Protein 3V7B (pdb70)

Foldseek 3Di:
DFLLPDALADFFFDVPQPEADDQPQDDLVNLCVLLPADTHKGWGVSGVRTKIFADHPDNHTQKTKKHAPWQVSLQVSLCVQAPPPAFDWDCPDPQWIGTWAFACQWIKDWIDHIRMIMIMTGSHRDRVSRVVSNRSCVRVVD/DFLLPDALPDDFFVLPDQPQDDQVVLCVLLPADVGKGWGVSGVRIKIFADHPDPHTQKTKKHAPWQVRLVVSQCVQAPPPAFDWDCPPPQWIHTKAFDQQWIKDWIGHIRMIMIMTGSHRDRVSSVVSNSSCVSVVD

CATH classification: 3.40.1000.10

Sequence (279 aa):
VHDSALPFDALPPPQGREGFEECPYLDSQWVADTNGQRTGQGVDTRFDTPACVFWSYPEEAPQATVVRHPSEEEAIRVVDWAAPIDTTEPAEEPDDGWSSGGRAGHEEEGAVYAVQKGPVAVVVWSNQQQSLKAELAKKEAIARLGLVHDSALPFDALPPPFEECPYLDSQWVADTNGQRTGQGVDTRFDTPACVFWSYPEAPQATVVRHPSEEEAIRVVDWAAPIDTTEPAEEPDGWSGGRRAGGHEEGAVYAVQKGPVAVVVWSNQQQQSLKAELAKEAIARLGL

Radius of gyration: 20.38 Å; Cα contacts (8 Å, |Δi|>4): 671; chains: 2; bounding box: 51×36×52 Å

Nearest PDB structures (foldseek):
  3v7b-assembly1_A  TM=1.007E+00  e=7.795E-30  Corynebacterium diphtheriae
  3v7b-assembly2_B  TM=9.686E-01  e=7.631E-27  Corynebacterium diphtheriae
  1vr8-assembly1_A  TM=4.817E-01  e=7.082E-02  Thermotoga maritima
  4zwg-assembly2_A  TM=3.214E-01  e=5.573E+00  Homo sapiens
  8tzg-assembly1_A  TM=2.505E-01  e=8.570E+00  Homo sapiens

Secondary structure (DSSP, 8-state):
--GGG--TT----TTGGG--PPPTTS-HHHHHHHH----EEEEETTSSS-EEEEE-SSSS-SEE--B---HHHHHHHHHHHS-TTTSEEE--STT-EEEEEEETTEEEEEEEETTEEEEEEESSS-HHHHH--HHHHHHHT-/--GGG--TT---------TTS-HHHHHHHH----EEEEETTSSSPEEEEE-SSSS-SEE--B---HHHHHHHHHHHS-TTTSEEE--STT-EEEEEEETTEEEEEEEETTEEEEEEESSS-HHHHH--HHHHHHHT-

Organism: Corynebacterium diphtheriae (strain ATCC 700971 / NCTC 13129 / Biotype gravis) (NCBI:txid257309)

Structure (mmCIF, N/CA/C/O backbone):
data_3V7B
#
_entry.id   3V7B
#
_cell.length_a   54.002
_cell.length_b   66.752
_cell.length_c   70.287
_cell.angle_alpha   90.000
_cell.angle_beta   90.000
_cell.angle_gamma   90.000
#
_symmetry.space_group_name_H-M   'P 21 21 2'
#
loop_
_entity.id
_entity.type
_entity.pdbx_description
1 polymer 'Uncharacterized protein'
2 non-polymer 1,2-ETHANEDIOL
3 water water
#
loop_
_atom_site.group_PDB
_atom_site.id
_atom_site.type_symbol
_atom_site.label_atom_id
_atom_site.label_alt_id
_atom_site.label_comp_id
_atom_site.label_asym_id
_atom_site.label_entity_id
_atom_site.label_seq_id
_atom_site.pdbx_PDB_ins_code
_atom_site.Cartn_x
_atom_site.Cartn_y
_atom_site.Cartn_z
_atom_site.occupancy
_atom_site.B_iso_or_equiv
_atom_site.auth_seq_id
_atom_site.auth_comp_id
_atom_site.auth_asym_id
_atom_site.auth_atom_id
_atom_site.pdbx_PDB_model_num
ATOM 1 N N . VAL A 1 5 ? 50.796 8.675 -10.016 1.00 32.97 2 VAL A N 1
ATOM 2 C CA . VAL A 1 5 ? 51.136 8.790 -8.528 1.00 33.03 2 VAL A CA 1
ATOM 3 C C . VAL A 1 5 ? 50.236 9.801 -7.812 1.00 29.87 2 VAL A C 1
ATOM 4 O O . VAL A 1 5 ? 49.972 10.896 -8.321 1.00 27.48 2 VAL A O 1
ATOM 8 N N . HIS A 1 6 ? 49.767 9.428 -6.632 1.00 25.82 3 HIS A N 1
ATOM 9 C CA . HIS A 1 6 ? 48.891 10.308 -5.851 1.00 24.40 3 HIS A CA 1
ATOM 10 C C . HIS A 1 6 ? 49.625 10.884 -4.713 1.00 20.67 3 HIS A C 1
ATOM 11 O O . HIS A 1 6 ? 50.499 10.241 -4.121 1.00 20.26 3 HIS A O 1
ATOM 18 N N . ASP A 1 7 ? 49.211 12.090 -4.368 1.00 19.75 4 ASP A N 1
ATOM 19 C CA . ASP A 1 7 ? 49.742 12.816 -3.220 1.00 17.97 4 ASP A CA 1
ATOM 20 C C . ASP A 1 7 ? 51.307 12.851 -3.197 1.00 16.88 4 ASP A C 1
ATOM 21 O O . ASP A 1 7 ? 51.931 12.743 -2.150 1.00 14.78 4 ASP A O 1
ATOM 26 N N . SER A 1 8 ? 51.901 13.063 -4.361 1.00 17.60 5 SER A N 1
ATOM 27 C CA . SER A 1 8 ? 53.373 13.110 -4.500 1.00 18.44 5 SER A CA 1
ATOM 28 C C . SER A 1 8 ? 54.091 11.910 -3.846 1.00 19.34 5 SER A C 1
ATOM 29 O O . SER A 1 8 ? 55.225 12.040 -3.336 1.00 20.13 5 SER A O 1
ATOM 32 N N . ALA A 1 9 ? 53.445 10.743 -3.865 1.00 18.49 6 ALA A N 1
ATOM 33 C CA . ALA A 1 9 ? 53.962 9.509 -3.297 1.00 18.16 6 ALA A CA 1
ATOM 34 C C . ALA A 1 9 ? 54.407 9.693 -1.849 1.00 18.73 6 ALA A C 1
ATOM 35 O O . ALA A 1 9 ? 55.313 9.031 -1.404 1.00 18.32 6 ALA A O 1
ATOM 37 N N . LEU A 1 10 ? 53.778 10.621 -1.111 1.00 18.10 7 LEU A N 1
ATOM 38 C CA . LEU A 1 10 ? 54.159 10.820 0.291 1.00 17.81 7 LEU A CA 1
ATOM 39 C C . LEU A 1 10 ? 53.864 9.572 1.113 1.00 19.27 7 LEU A C 1
ATOM 40 O O . LEU A 1 10 ? 52.877 8.892 0.841 1.00 18.67 7 LEU A O 1
ATOM 45 N N . PRO A 1 11 ? 54.696 9.288 2.145 1.00 18.64 8 PRO A N 1
ATOM 46 C CA . PRO A 1 11 ? 54.518 8.101 2.958 1.00 19.15 8 PRO A CA 1
ATOM 47 C C . PRO A 1 11 ? 53.260 8.230 3.869 1.00 18.61 8 PRO A C 1
ATOM 48 O O . PRO A 1 11 ? 52.718 9.335 4.033 1.00 16.36 8 PRO A O 1
ATOM 52 N N . PHE A 1 12 ? 52.831 7.095 4.414 1.00 17.09 9 PHE A N 1
ATOM 53 C CA . PHE A 1 12 ? 51.601 7.013 5.281 1.00 17.93 9 PHE A CA 1
ATOM 54 C C . PHE A 1 12 ? 51.580 8.037 6.446 1.00 16.98 9 PHE A C 1
ATOM 55 O O . PHE A 1 12 ? 50.491 8.471 6.904 1.00 17.80 9 PHE A O 1
ATOM 63 N N . ASP A 1 13 ? 52.754 8.440 6.908 1.00 16.98 10 ASP A N 1
ATOM 64 C CA . ASP A 1 13 ? 52.860 9.271 8.116 1.00 17.48 10 ASP A CA 1
ATOM 65 C C . ASP A 1 13 ? 53.230 10.741 7.759 1.00 16.65 10 ASP A C 1
ATOM 66 O O . ASP A 1 13 ? 53.680 11.466 8.602 1.00 18.09 10 ASP A O 1
ATOM 71 N N . ALA A 1 14 ? 53.075 11.130 6.478 1.00 16.71 11 ALA A N 1
ATOM 72 C CA . ALA A 1 14 ? 53.277 12.531 6.061 1.00 16.28 11 ALA A CA 1
ATOM 73 C C . ALA A 1 14 ? 52.286 13.458 6.761 1.00 17.94 11 ALA A C 1
ATOM 74 O O . ALA A 1 14 ? 51.067 13.124 6.929 1.00 15.73 11 ALA A O 1
ATOM 76 N N . LEU A 1 15 ? 52.782 14.645 7.130 1.00 16.68 12 LEU A N 1
ATOM 77 C CA . LEU A 1 15 ? 51.909 15.604 7.769 1.00 16.96 12 LEU A CA 1
ATOM 78 C C . LEU A 1 15 ? 51.836 16.857 6.888 1.00 17.49 12 LEU A C 1
ATOM 79 O O . LEU A 1 15 ? 52.804 17.206 6.251 1.00 16.55 12 LEU A O 1
ATOM 84 N N . PRO A 1 16 ? 50.698 17.560 6.882 1.00 17.86 13 PRO A N 1
ATOM 85 C CA . PRO A 1 16 ? 50.553 18.816 6.106 1.00 17.24 13 PRO A CA 1
ATOM 86 C C . PRO A 1 16 ? 51.585 19.874 6.501 1.00 19.24 13 PRO A C 1
ATOM 87 O O . PRO A 1 16 ? 51.851 20.039 7.685 1.00 17.87 13 PRO A O 1
ATOM 104 N N . PRO A 1 18 ? 51.781 23.671 5.144 1.00 22.33 15 PRO A N 1
ATOM 105 C CA . PRO A 1 18 ? 51.484 24.797 4.227 1.00 22.76 15 PRO A CA 1
ATOM 106 C C . PRO A 1 18 ? 52.675 25.749 4.231 1.00 22.72 15 PRO A C 1
ATOM 107 O O . PRO A 1 18 ? 53.205 26.050 5.285 1.00 22.78 15 PRO A O 1
ATOM 111 N N . PRO A 1 19 ? 53.151 26.146 3.039 1.00 25.08 16 PRO A N 1
ATOM 112 C CA . PRO A 1 19 ? 54.509 26.699 2.991 1.00 27.84 16 PRO A CA 1
ATOM 113 C C . PRO A 1 19 ? 54.676 28.029 3.724 1.00 30.78 16 PRO A C 1
ATOM 114 O O . PRO A 1 19 ? 55.785 28.298 4.205 1.00 36.91 16 PRO A O 1
ATOM 118 N N . GLN A 1 20 ? 53.609 28.809 3.879 1.00 28.91 17 GLN A N 1
ATOM 119 C CA . GLN A 1 20 ? 53.685 30.066 4.630 1.00 35.76 17 GLN A CA 1
ATOM 120 C C . GLN A 1 20 ? 53.154 29.993 6.066 1.00 31.07 17 GLN A C 1
ATOM 121 O O . GLN A 1 20 ? 53.103 30.997 6.713 1.00 26.50 17 GLN A O 1
ATOM 127 N N . GLY A 1 21 ? 52.771 28.803 6.540 1.00 30.20 18 GLY A N 1
ATOM 128 C CA . GLY A 1 21 ? 52.349 28.636 7.905 1.00 29.36 18 GLY A CA 1
ATOM 129 C C . GLY A 1 21 ? 51.214 29.571 8.349 1.00 31.86 18 GLY A C 1
ATOM 130 O O . GLY A 1 21 ? 50.370 29.919 7.595 1.00 30.65 18 GLY A O 1
ATOM 131 N N . ARG A 1 22 ? 51.236 29.926 9.625 1.00 37.75 19 ARG A N 1
ATOM 132 C CA . ARG A 1 22 ? 50.254 30.782 10.325 1.00 41.38 19 ARG A CA 1
ATOM 133 C C . ARG A 1 22 ? 50.025 32.199 9.743 1.00 43.92 19 ARG A C 1
ATOM 134 O O . ARG A 1 22 ? 49.015 32.813 10.017 1.00 47.32 19 ARG A O 1
ATOM 142 N N . GLU A 1 23 ? 50.987 32.730 8.997 1.00 47.86 20 GLU A N 1
ATOM 143 C CA . GLU A 1 23 ? 50.832 34.027 8.307 1.00 51.75 20 GLU A CA 1
ATOM 144 C C . GLU A 1 23 ? 50.329 33.818 6.896 1.00 49.83 20 GLU A C 1
ATOM 145 O O . GLU A 1 23 ? 50.484 34.690 6.057 1.00 53.76 20 GLU A O 1
ATOM 151 N N . GLY A 1 24 ? 49.754 32.658 6.619 1.00 49.19 21 GLY A N 1
ATOM 152 C CA . GLY A 1 24 ? 49.115 32.450 5.326 1.00 44.00 21 GLY A CA 1
ATOM 153 C C . GLY A 1 24 ? 47.665 32.969 5.285 1.00 39.41 21 GLY A C 1
ATOM 154 O O . GLY A 1 24 ? 46.965 33.138 6.340 1.00 34.20 21 GLY A O 1
ATOM 155 N N . PHE A 1 25 ? 47.211 33.164 4.047 1.00 35.58 22 PHE A N 1
ATOM 156 C CA . PHE A 1 25 ? 45.874 33.693 3.774 1.00 41.53 22 PHE A CA 1
ATOM 157 C C . PHE A 1 25 ? 44.949 32.728 3.024 1.00 39.54 22 PHE A C 1
ATOM 158 O O . PHE A 1 25 ? 43.730 32.993 2.984 1.00 45.04 22 PHE A O 1
ATOM 166 N N . GLU A 1 26 ? 45.517 31.674 2.400 1.00 36.60 23 GLU A N 1
ATOM 167 C CA . GLU A 1 26 ? 44.866 30.927 1.290 1.00 30.38 23 GLU A CA 1
ATOM 168 C C . GLU A 1 26 ? 43.887 30.015 1.943 1.00 25.04 23 GLU A C 1
ATOM 169 O O . GLU A 1 26 ? 44.227 29.296 2.854 1.00 24.54 23 GLU A O 1
ATOM 175 N N . GLU A 1 27 ? 42.647 30.081 1.510 1.00 21.64 24 GLU A N 1
ATOM 176 C CA . GLU A 1 27 ? 41.596 29.438 2.185 1.00 20.78 24 GLU A CA 1
ATOM 177 C C . GLU A 1 27 ? 41.432 28.011 1.705 1.00 19.17 24 GLU A C 1
ATOM 178 O O . GLU A 1 27 ? 41.825 27.657 0.570 1.00 19.32 24 GLU A O 1
ATOM 184 N N . CYS A 1 28 ? 40.863 27.202 2.581 1.00 18.30 25 CYS A N 1
ATOM 185 C CA . CYS A 1 28 ? 40.614 25.794 2.266 1.00 17.36 25 CYS A CA 1
ATOM 186 C C . CYS A 1 28 ? 39.547 25.668 1.207 1.00 18.63 25 CYS A C 1
ATOM 187 O O . CYS A 1 28 ? 38.466 26.238 1.377 1.00 18.74 25 CYS A O 1
ATOM 190 N N . PRO A 1 29 ? 39.789 24.885 0.135 1.00 18.98 26 PRO A N 1
ATOM 191 C CA . PRO A 1 29 ? 38.714 24.823 -0.901 1.00 20.47 26 PRO A CA 1
ATOM 192 C C . PRO A 1 29 ? 37.447 24.155 -0.463 1.00 20.25 26 PRO A C 1
ATOM 193 O O . PRO A 1 29 ? 36.368 24.424 -1.038 1.00 22.38 26 PRO A O 1
ATOM 197 N N . TYR A 1 30 ? 37.501 23.406 0.630 1.00 17.67 27 TYR A N 1
ATOM 198 C CA . TYR A 1 30 ? 36.344 22.628 1.003 1.00 17.99 27 TYR A CA 1
ATOM 199 C C . TYR A 1 30 ? 35.829 22.853 2.423 1.00 18.58 27 TYR A C 1
ATOM 200 O O . TYR A 1 30 ? 35.006 22.106 2.880 1.00 19.34 27 TYR A O 1
ATOM 209 N N . LEU A 1 31 ? 36.377 23.822 3.146 1.00 17.61 28 LEU A N 1
ATOM 210 C CA . LEU A 1 31 ? 35.917 24.099 4.519 1.00 18.46 28 LEU A CA 1
ATOM 211 C C . LEU A 1 31 ? 35.927 25.635 4.658 1.00 21.09 28 LEU A C 1
ATOM 212 O O . LEU A 1 31 ? 36.954 26.272 4.423 1.00 21.72 28 LEU A O 1
ATOM 217 N N . ASP A 1 32 ? 34.803 26.191 5.061 1.00 20.47 29 ASP A N 1
ATOM 218 C CA . ASP A 1 32 ? 34.705 27.616 5.274 1.00 21.71 29 ASP A CA 1
ATOM 219 C C . ASP A 1 32 ? 35.419 28.030 6.552 1.00 20.15 29 ASP A C 1
ATOM 220 O O . ASP A 1 32 ? 35.197 27.427 7.619 1.00 16.68 29 ASP A O 1
ATOM 225 N N . SER A 1 33 ? 36.263 29.070 6.451 1.00 20.06 30 SER A N 1
ATOM 226 C CA . SER A 1 33 ? 37.090 29.538 7.580 1.00 20.95 30 SER A CA 1
ATOM 227 C C . SER A 1 33 ? 36.218 29.939 8.782 1.00 19.87 30 SER A C 1
ATOM 228 O O . SER A 1 33 ? 36.509 29.558 9.917 1.00 19.58 30 SER A O 1
ATOM 231 N N . GLN A 1 34 ? 35.135 30.669 8.533 1.00 21.99 31 GLN A N 1
ATOM 232 C CA . GLN A 1 34 ? 34.240 31.064 9.639 1.00 21.18 31 GLN A CA 1
ATOM 233 C C . GLN A 1 34 ? 33.658 29.851 10.342 1.00 20.16 31 GLN A C 1
ATOM 234 O O . GLN A 1 34 ? 33.626 29.803 11.544 1.00 18.41 31 GLN A O 1
ATOM 240 N N . TRP A 1 35 ? 33.198 28.884 9.555 1.00 19.64 32 TRP A N 1
ATOM 241 C CA . TRP A 1 35 ? 32.571 27.662 10.096 1.00 18.99 32 TRP A CA 1
ATOM 242 C C . TRP A 1 35 ? 33.550 26.858 10.968 1.00 17.27 32 TRP A C 1
ATOM 243 O O . TRP A 1 35 ? 33.188 26.307 12.024 1.00 18.88 32 TRP A O 1
ATOM 254 N N . VAL A 1 36 ? 34.804 26.751 10.528 1.00 16.11 33 VAL A N 1
ATOM 255 C CA . VAL A 1 36 ? 35.816 26.098 11.303 1.00 15.51 33 VAL A CA 1
ATOM 256 C C . VAL A 1 36 ? 36.112 26.806 12.614 1.00 15.88 33 VAL A C 1
ATOM 257 O O . VAL A 1 36 ? 36.235 26.144 13.672 1.00 16.31 33 VAL A O 1
ATOM 261 N N . ALA A 1 37 ? 36.161 28.147 12.593 1.00 16.16 34 ALA A N 1
ATOM 262 C CA . ALA A 1 37 ? 36.394 28.906 13.860 1.00 17.72 34 ALA A CA 1
ATOM 263 C C . ALA A 1 37 ? 35.272 28.651 14.839 1.00 18.25 34 ALA A C 1
ATOM 264 O O . ALA A 1 37 ? 35.515 28.348 16.035 1.00 20.14 34 ALA A O 1
ATOM 266 N N . ASP A 1 38 ? 34.028 28.656 14.345 1.00 21.62 35 ASP A N 1
ATOM 267 C CA . ASP A 1 38 ? 32.858 28.399 15.225 1.00 22.48 35 ASP A CA 1
ATOM 268 C C . ASP A 1 38 ? 32.802 26.983 15.755 1.00 20.46 35 ASP A C 1
ATOM 269 O O . ASP A 1 38 ? 32.515 26.774 16.922 1.00 21.66 35 ASP A O 1
ATOM 274 N N . THR A 1 39 ? 33.045 26.014 14.890 1.00 19.87 36 THR A N 1
ATOM 275 C CA . THR A 1 39 ? 33.035 24.554 15.240 1.00 18.51 36 THR A CA 1
ATOM 276 C C . THR A 1 39 ? 34.141 24.187 16.199 1.00 18.31 36 THR A C 1
ATOM 277 O O . THR A 1 39 ? 33.878 23.617 17.277 1.00 18.58 36 THR A O 1
ATOM 281 N N . ASN A 1 40 ? 35.371 24.587 15.850 1.00 18.29 37 ASN A N 1
ATOM 282 C CA . ASN A 1 40 ? 36.558 24.270 16.704 1.00 18.21 37 ASN A CA 1
ATOM 283 C C . ASN A 1 40 ? 36.612 25.189 17.955 1.00 20.46 37 ASN A C 1
ATOM 284 O O . ASN A 1 40 ? 36.887 24.722 19.032 1.00 19.07 37 ASN A O 1
ATOM 289 N N . GLY A 1 41 ? 36.300 26.462 17.802 1.00 20.88 38 GLY A N 1
ATOM 290 C CA . GLY A 1 41 ? 36.070 27.285 18.977 1.00 20.35 38 GLY A CA 1
ATOM 291 C C . GLY A 1 41 ? 37.072 28.372 19.269 1.00 21.51 38 GLY A C 1
ATOM 292 O O . GLY A 1 41 ? 36.921 29.062 20.289 1.00 21.54 38 GLY A O 1
ATOM 293 N N . GLN A 1 42 ? 38.037 28.575 18.385 1.00 21.15 39 GLN A N 1
ATOM 294 C CA . GLN A 1 42 ? 39.036 29.616 18.581 1.00 21.76 39 GLN A CA 1
ATOM 295 C C . GLN A 1 42 ? 39.080 30.538 17.405 1.00 20.58 39 GLN A C 1
ATOM 296 O O . GLN A 1 42 ? 38.927 30.107 16.247 1.00 22.25 39 GLN A O 1
ATOM 302 N N . ARG A 1 43 ? 39.284 31.832 17.682 1.00 18.33 40 ARG A N 1
ATOM 303 C CA . ARG A 1 43 ? 39.470 32.779 16.609 1.00 19.28 40 ARG A CA 1
ATOM 304 C C . ARG A 1 43 ? 40.631 32.470 15.648 1.00 19.53 40 ARG A C 1
ATOM 305 O O . ARG A 1 43 ? 41.689 32.015 16.076 1.00 19.43 40 ARG A O 1
ATOM 321 N N . THR A 1 45 ? 43.749 33.160 13.292 1.00 20.66 42 THR A N 1
ATOM 322 C CA . THR A 1 45 ? 44.888 33.995 12.976 1.00 21.09 42 THR A CA 1
ATOM 323 C C . THR A 1 45 ? 45.276 33.862 11.510 1.00 21.09 42 THR A C 1
ATOM 324 O O . THR A 1 45 ? 45.713 34.818 10.893 1.00 23.06 42 THR A O 1
ATOM 328 N N . GLY A 1 46 ? 45.193 32.662 10.973 1.00 18.38 43 GLY A N 1
ATOM 329 C CA . GLY A 1 46 ? 45.602 32.442 9.591 1.00 18.87 43 GLY A CA 1
ATOM 330 C C . GLY A 1 46 ? 45.364 30.998 9.231 1.00 17.14 43 GLY A C 1
ATOM 331 O O . GLY A 1 46 ? 44.971 30.188 10.113 1.00 16.46 43 GLY A O 1
ATOM 332 N N . GLN A 1 47 ? 45.627 30.668 7.964 1.00 16.72 44 GLN A N 1
ATOM 333 C CA . GLN A 1 47 ? 45.396 29.327 7.463 1.00 16.87 44 GLN A CA 1
ATOM 334 C C . GLN A 1 47 ? 46.179 29.088 6.211 1.00 16.55 44 GLN A C 1
ATOM 335 O O . GLN A 1 47 ? 46.566 30.017 5.593 1.00 17.00 44 GLN A O 1
ATOM 341 N N . GLY A 1 48 ? 46.442 27.825 5.881 1.00 17.16 45 GLY A N 1
ATOM 342 C CA . GLY A 1 48 ? 47.130 27.504 4.594 1.00 17.35 45 GLY A CA 1
ATOM 343 C C . GLY A 1 48 ? 46.727 26.140 4.085 1.00 15.72 45 GLY A C 1
ATOM 344 O O . GLY A 1 48 ? 45.951 25.453 4.733 1.00 16.47 45 GLY A O 1
ATOM 345 N N . VAL A 1 49 ? 47.149 25.873 2.864 1.00 16.58 46 VAL A N 1
ATOM 346 C CA . VAL A 1 49 ? 46.859 24.687 2.169 1.00 16.62 46 VAL A CA 1
ATOM 347 C C . VAL A 1 49 ? 48.214 24.065 1.743 1.00 16.85 46 VAL A C 1
ATOM 348 O O . VAL A 1 49 ? 49.212 24.779 1.489 1.00 16.27 46 VAL A O 1
ATOM 352 N N . ASP A 1 50 ? 48.208 22.741 1.621 1.00 15.72 47 ASP A N 1
ATOM 353 C CA . ASP A 1 50 ? 49.376 21.989 1.228 1.00 15.99 47 ASP A CA 1
ATOM 354 C C . ASP A 1 50 ? 48.974 21.222 0.022 1.00 16.26 47 ASP A C 1
ATOM 355 O O . ASP A 1 50 ? 48.280 20.219 0.134 1.00 15.71 47 ASP A O 1
ATOM 360 N N . THR A 1 51 ? 49.409 21.688 -1.151 1.00 16.05 48 THR A N 1
ATOM 361 C CA . THR A 1 51 ? 49.005 21.127 -2.429 1.00 16.79 48 THR A CA 1
ATOM 362 C C . THR A 1 51 ? 49.866 19.936 -2.857 1.00 16.82 48 THR A C 1
ATOM 363 O O . THR A 1 51 ? 49.775 19.473 -4.023 1.00 17.12 48 THR A O 1
ATOM 367 N N . ARG A 1 52 ? 50.723 19.456 -1.957 1.00 16.16 49 ARG A N 1
ATOM 368 C CA . ARG A 1 52 ? 51.386 18.127 -2.251 1.00 16.78 49 ARG A CA 1
ATOM 369 C C . ARG A 1 52 ? 50.406 16.979 -2.420 1.00 16.22 49 ARG A C 1
ATOM 370 O O . ARG A 1 52 ? 50.653 16.029 -3.193 1.00 15.55 49 ARG A O 1
ATOM 378 N N . PHE A 1 53 ? 49.275 17.130 -1.771 1.00 15.51 50 PHE A N 1
ATOM 379 C CA . PHE A 1 53 ? 48.199 16.115 -1.782 1.00 15.83 50 PHE A CA 1
ATOM 380 C C . PHE A 1 53 ? 47.267 16.418 -2.938 1.00 15.49 50 PHE A C 1
ATOM 381 O O . PHE A 1 53 ? 47.014 17.575 -3.189 1.00 16.14 50 PHE A O 1
ATOM 389 N N . ASP A 1 54 ? 46.752 15.390 -3.596 1.00 17.90 51 ASP A N 1
ATOM 390 C CA . ASP A 1 54 ? 45.784 15.614 -4.706 1.00 20.88 51 ASP A CA 1
ATOM 391 C C . ASP A 1 54 ? 44.663 16.573 -4.241 1.00 22.01 51 ASP A C 1
ATOM 392 O O . ASP A 1 54 ? 44.335 17.563 -4.913 1.00 22.36 51 ASP A O 1
ATOM 397 N N . THR A 1 55 ? 44.082 16.268 -3.076 1.00 19.66 52 THR A N 1
ATOM 398 C CA . THR A 1 55 ? 43.189 17.192 -2.386 1.00 19.71 52 THR A CA 1
ATOM 399 C C . THR A 1 55 ? 44.023 17.941 -1.388 1.00 17.42 52 THR A C 1
ATOM 400 O O . THR A 1 55 ? 44.561 17.319 -0.441 1.00 15.38 52 THR A O 1
ATOM 404 N N . PRO A 1 56 ? 44.161 19.264 -1.564 1.00 17.64 53 PRO A N 1
ATOM 405 C CA . PRO A 1 56 ? 45.062 19.941 -0.618 1.00 16.94 53 PRO A CA 1
ATOM 406 C C . PRO A 1 56 ? 44.688 19.758 0.813 1.00 16.89 53 PRO A C 1
ATOM 407 O O . PRO A 1 56 ? 43.527 19.800 1.146 1.00 18.26 53 PRO A O 1
ATOM 411 N N . ALA A 1 57 ? 45.684 19.562 1.661 1.00 14.60 54 ALA A N 1
ATOM 412 C CA . ALA A 1 57 ? 45.514 19.554 3.099 1.00 13.49 54 ALA A CA 1
ATOM 413 C C . ALA A 1 57 ? 45.298 20.988 3.553 1.00 14.00 54 ALA A C 1
ATOM 414 O O . ALA A 1 57 ? 45.833 21.905 2.938 1.00 14.29 54 ALA A O 1
ATOM 416 N N . CYS A 1 58 ? 44.496 21.181 4.597 1.00 12.42 55 CYS A N 1
ATOM 417 C CA . CYS A 1 58 ? 44.156 22.537 5.068 1.00 13.28 55 CYS A CA 1
ATOM 418 C C . CYS A 1 58 ? 44.559 22.600 6.552 1.00 13.05 55 CYS A C 1
ATOM 419 O O . CYS A 1 58 ? 44.242 21.717 7.358 1.00 14.63 55 CYS A O 1
ATOM 422 N N . VAL A 1 59 ? 45.216 23.687 6.906 1.00 12.48 56 VAL A N 1
ATOM 423 C CA . VAL A 1 59 ? 45.643 23.889 8.307 1.00 12.21 56 VAL A CA 1
ATOM 424 C C . VAL A 1 59 ? 45.193 25.249 8.815 1.00 13.46 56 VAL A C 1
ATOM 425 O O . VAL A 1 59 ? 45.260 26.238 8.082 1.00 14.46 56 VAL A O 1
ATOM 429 N N . PHE A 1 60 ? 44.680 25.265 10.051 1.00 13.51 57 PHE A N 1
ATOM 430 C CA . PHE A 1 60 ? 44.041 26.417 10.579 1.00 15.36 57 PHE A CA 1
ATOM 431 C C . PHE A 1 60 ? 44.673 26.745 11.928 1.00 16.41 57 PHE A C 1
ATOM 432 O O . PHE A 1 60 ? 44.725 25.926 12.837 1.00 16.00 57 PHE A O 1
ATOM 440 N N . TRP A 1 61 ? 45.105 27.992 12.033 1.00 16.56 58 TRP A N 1
ATOM 441 C CA . TRP A 1 61 ? 45.776 28.514 13.205 1.00 16.26 58 TRP A CA 1
ATOM 442 C C . TRP A 1 61 ? 44.980 29.550 13.949 1.00 16.98 58 TRP A C 1
ATOM 443 O O . TRP A 1 61 ? 44.332 30.404 13.357 1.00 16.16 58 TRP A O 1
ATOM 454 N N . SER A 1 62 ? 45.059 29.470 15.274 1.00 16.71 59 SER A N 1
ATOM 455 C CA . SER A 1 62 ? 44.657 30.547 16.178 1.00 18.43 59 SER A CA 1
ATOM 456 C C . SER A 1 62 ? 45.911 31.084 16.864 1.00 20.29 59 SER A C 1
ATOM 457 O O . SER A 1 62 ? 47.000 30.998 16.308 1.00 21.17 59 SER A O 1
ATOM 460 N N . TYR A 1 63 ? 45.795 31.596 18.081 1.00 22.25 60 TYR A N 1
ATOM 461 C CA . TYR A 1 63 ? 46.949 32.204 18.699 1.00 25.15 60 TYR A CA 1
ATOM 462 C C . TYR A 1 63 ? 48.101 31.220 19.081 1.00 26.33 60 TYR A C 1
ATOM 463 O O . TYR A 1 63 ? 49.272 31.608 19.052 1.00 29.34 60 TYR A O 1
ATOM 472 N N . PRO A 1 64 ? 47.800 29.961 19.437 1.00 25.41 61 PRO A N 1
ATOM 473 C CA . PRO A 1 64 ? 48.963 29.086 19.744 1.00 25.70 61 PRO A CA 1
ATOM 474 C C . PRO A 1 64 ? 49.898 28.844 18.568 1.00 25.68 61 PRO A C 1
ATOM 475 O O . PRO A 1 64 ? 49.544 29.030 17.386 1.00 22.76 61 PRO A O 1
ATOM 479 N N . GLU A 1 65 ? 51.104 28.388 18.856 1.00 24.86 62 GLU A N 1
ATOM 480 C CA A GLU A 1 65 ? 52.021 27.991 17.794 0.50 25.38 62 GLU A CA 1
ATOM 481 C CA B GLU A 1 65 ? 52.033 27.979 17.775 0.50 25.01 62 GLU A CA 1
ATOM 482 C C . GLU A 1 65 ? 51.471 26.781 16.976 1.00 22.92 62 GLU A C 1
ATOM 483 O O . GLU A 1 65 ? 51.435 26.782 15.691 1.00 21.92 62 GLU A O 1
ATOM 494 N N . ALA A 1 66 ? 51.039 25.754 17.700 1.00 21.49 63 ALA A N 1
ATOM 495 C CA . ALA A 1 66 ? 50.443 24.563 17.109 1.00 20.73 63 ALA A CA 1
ATOM 496 C C . ALA A 1 66 ? 49.063 24.918 16.483 1.00 17.88 63 ALA A C 1
ATOM 497 O O . ALA A 1 66 ? 48.265 25.627 17.074 1.00 19.88 63 ALA A O 1
ATOM 499 N N . PRO A 1 67 ? 48.769 24.386 15.307 1.00 17.96 64 PRO A N 1
ATOM 500 C CA . PRO A 1 67 ? 47.482 24.749 14.710 1.00 18.32 64 PRO A CA 1
ATOM 501 C C . PRO A 1 67 ? 46.260 24.403 15.576 1.00 16.51 64 PRO A C 1
ATOM 502 O O . PRO A 1 67 ? 46.325 23.466 16.397 1.00 18.87 64 PRO A O 1
ATOM 506 N N . GLN A 1 68 ? 45.141 25.089 15.363 1.00 17.05 65 GLN A N 1
ATOM 507 C CA . GLN A 1 68 ? 43.914 24.713 16.083 1.00 16.37 65 GLN A CA 1
ATOM 508 C C . GLN A 1 68 ? 43.282 23.462 15.429 1.00 15.12 65 GLN A C 1
ATOM 509 O O . GLN A 1 68 ? 42.625 22.681 16.105 1.00 15.73 65 GLN A O 1
ATOM 515 N N . ALA A 1 69 ? 43.419 23.308 14.129 1.00 15.24 66 ALA A N 1
ATOM 516 C CA . ALA A 1 69 ? 42.856 22.151 13.412 1.00 13.98 66 ALA A CA 1
ATOM 517 C C . ALA A 1 69 ? 43.680 21.903 12.162 1.00 15.14 66 ALA A C 1
ATOM 518 O O . ALA A 1 69 ? 44.145 22.817 11.455 1.00 15.36 66 ALA A O 1
ATOM 520 N N . THR A 1 70 ? 43.813 20.644 11.850 1.00 14.39 67 THR A N 1
ATOM 521 C CA . THR A 1 70 ? 44.479 20.222 10.633 1.00 13.99 67 THR A CA 1
ATOM 522 C C . THR A 1 70 ? 43.595 19.185 9.948 1.00 13.00 67 THR A C 1
ATOM 523 O O . THR A 1 70 ? 43.157 18.210 10.589 1.00 11.99 67 THR A O 1
ATOM 527 N N . VAL A 1 71 ? 43.391 19.344 8.632 1.00 11.69 68 VAL A N 1
ATOM 528 C CA . VAL A 1 71 ? 42.538 18.432 7.894 1.00 12.35 68 VAL A CA 1
ATOM 529 C C . VAL A 1 71 ? 43.351 17.918 6.733 1.00 12.19 68 VAL A C 1
ATOM 530 O O . VAL A 1 71 ? 43.878 18.705 5.945 1.00 10.03 68 VAL A O 1
ATOM 542 N N . VAL A 1 73 ? 43.435 14.960 3.608 1.00 11.94 70 VAL A N 1
ATOM 543 C CA . VAL A 1 73 ? 42.860 14.012 2.690 1.00 12.68 70 VAL A CA 1
ATOM 544 C C . VAL A 1 73 ? 43.934 13.237 1.908 1.00 12.28 70 VAL A C 1
ATOM 545 O O . VAL A 1 73 ? 44.788 13.806 1.267 1.00 15.31 70 VAL A O 1
ATOM 549 N N . ARG A 1 74 ? 43.933 11.899 2.003 1.00 13.22 71 ARG A N 1
ATOM 550 C CA . ARG A 1 74 ? 44.967 11.077 1.431 1.00 13.57 71 ARG A CA 1
ATOM 551 C C . ARG A 1 74 ? 44.365 10.161 0.365 1.00 15.11 71 ARG A C 1
ATOM 552 O O . ARG A 1 74 ? 43.355 9.537 0.574 1.00 16.20 71 ARG A O 1
ATOM 560 N N . HIS A 1 75 ? 44.941 10.145 -0.783 1.00 16.45 72 HIS A N 1
ATOM 561 C CA . HIS A 1 75 ? 44.565 9.128 -1.770 1.00 18.33 72 HIS A CA 1
ATOM 562 C C . HIS A 1 75 ? 45.752 8.182 -1.851 1.00 18.49 72 HIS A C 1
ATOM 563 O O . HIS A 1 75 ? 46.838 8.502 -2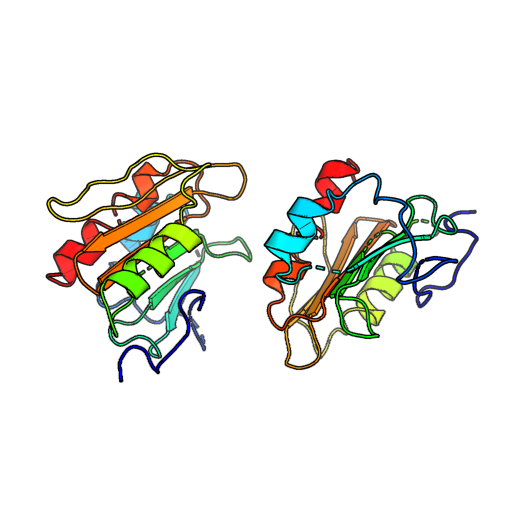.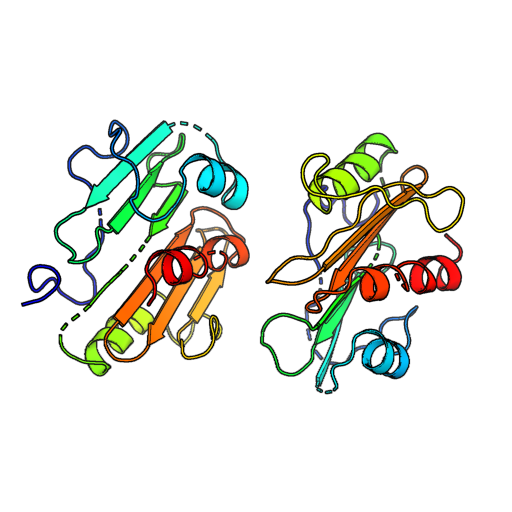419 1.00 18.28 72 HIS A O 1
ATOM 578 N N . PRO A 1 77 ? 47.781 4.417 -2.700 1.00 21.99 74 PRO A N 1
ATOM 579 C CA . PRO A 1 77 ? 47.854 3.377 -3.778 1.00 21.43 74 PRO A CA 1
ATOM 580 C C . PRO A 1 77 ? 47.026 2.158 -3.527 1.00 22.52 74 PRO A C 1
ATOM 581 O O . PRO A 1 77 ? 46.762 1.395 -4.474 1.00 23.74 74 PRO A O 1
ATOM 585 N N . SER A 1 78 ? 46.660 1.926 -2.268 1.00 21.15 75 SER A N 1
ATOM 586 C CA . SER A 1 78 ? 45.773 0.832 -1.895 1.00 23.09 75 SER A CA 1
ATOM 587 C C . SER A 1 78 ? 44.986 1.131 -0.615 1.00 20.84 75 SER A C 1
ATOM 588 O O . SER A 1 78 ? 45.294 2.062 0.154 1.00 21.79 75 SER A O 1
ATOM 591 N N . GLU A 1 79 ? 43.982 0.290 -0.392 1.00 20.99 76 GLU A N 1
ATOM 592 C CA . GLU A 1 79 ? 43.159 0.355 0.827 1.00 20.22 76 GLU A CA 1
ATOM 593 C C . GLU A 1 79 ? 44.018 -0.008 2.027 1.00 20.37 76 GLU A C 1
ATOM 594 O O . GLU A 1 79 ? 43.930 0.637 3.088 1.00 17.70 76 GLU A O 1
ATOM 600 N N . GLU A 1 80 ? 44.886 -1.003 1.847 1.00 20.78 77 GLU A N 1
ATOM 601 C CA . GLU A 1 80 ? 45.845 -1.370 2.893 1.00 24.25 77 GLU A CA 1
ATOM 602 C C . GLU A 1 80 ? 46.636 -0.179 3.390 1.00 21.03 77 GLU A C 1
ATOM 603 O O . GLU A 1 80 ? 46.858 -0.004 4.597 1.00 19.30 77 GLU A O 1
ATOM 609 N N . GLU A 1 81 ? 47.132 0.600 2.440 1.00 20.28 78 GLU A N 1
ATOM 610 C CA . GLU A 1 81 ? 47.891 1.784 2.814 1.00 21.11 78 GLU A CA 1
ATOM 611 C C . GLU A 1 81 ? 46.990 2.880 3.465 1.00 18.25 78 GLU A C 1
ATOM 612 O O . GLU A 1 81 ? 47.452 3.601 4.333 1.00 15.98 78 GLU A O 1
ATOM 618 N N . ALA A 1 82 ? 45.747 3.014 3.002 1.00 17.38 79 ALA A N 1
ATOM 619 C CA . ALA A 1 82 ? 44.815 3.946 3.634 1.00 16.10 79 ALA A CA 1
ATOM 620 C C . ALA A 1 82 ? 44.557 3.507 5.064 1.00 15.35 79 ALA A C 1
ATOM 621 O O . ALA A 1 82 ? 44.443 4.317 5.945 1.00 15.05 79 ALA A O 1
ATOM 623 N N . ILE A 1 83 ? 44.481 2.210 5.306 1.00 15.38 80 ILE A N 1
ATOM 624 C CA . ILE A 1 83 ? 44.308 1.705 6.690 1.00 15.12 80 ILE A CA 1
ATOM 625 C C . ILE A 1 83 ? 45.525 2.006 7.545 1.00 14.93 80 ILE A C 1
ATOM 626 O O . ILE A 1 83 ? 45.410 2.290 8.734 1.00 14.15 80 ILE A O 1
ATOM 631 N N . ARG A 1 84 ? 46.711 1.945 6.966 1.00 15.77 81 ARG A N 1
ATOM 632 C CA . ARG A 1 84 ? 47.955 2.225 7.696 1.00 15.23 81 ARG A CA 1
ATOM 633 C C . ARG A 1 84 ? 47.975 3.667 8.190 1.00 14.59 81 ARG A C 1
ATOM 634 O O . ARG A 1 84 ? 48.359 3.960 9.345 1.00 14.48 81 ARG A O 1
ATOM 642 N N . VAL A 1 85 ? 47.533 4.578 7.347 1.00 14.87 82 VAL A N 1
ATOM 643 C CA . VAL A 1 85 ? 47.363 6.014 7.699 1.00 13.18 82 VAL A CA 1
ATOM 644 C C . VAL A 1 85 ? 46.400 6.160 8.891 1.00 13.56 82 VAL A C 1
ATOM 645 O O . VAL A 1 85 ? 46.722 6.759 9.922 1.00 12.89 82 VAL A O 1
ATOM 649 N N . VAL A 1 86 ? 45.232 5.563 8.755 1.00 13.78 83 VAL A N 1
ATOM 650 C CA . VAL A 1 86 ? 44.235 5.668 9.771 1.00 14.68 83 VAL A CA 1
ATOM 651 C C . VAL A 1 86 ? 44.729 5.077 11.125 1.00 14.65 83 VAL A C 1
ATOM 652 O O . VAL A 1 86 ? 44.542 5.685 12.162 1.00 15.72 83 VAL A O 1
ATOM 656 N N . ASP A 1 87 ? 45.396 3.907 11.080 1.00 15.90 84 ASP A N 1
ATOM 657 C CA . ASP A 1 87 ? 45.913 3.272 12.273 1.00 17.05 84 ASP A CA 1
ATOM 658 C C . ASP A 1 87 ? 47.065 4.062 12.849 1.00 18.16 84 ASP A C 1
ATOM 659 O O . ASP A 1 87 ? 47.272 4.075 14.069 1.00 17.14 84 ASP A O 1
ATOM 664 N N . TRP A 1 88 ? 47.828 4.740 12.019 1.00 16.00 85 TRP A N 1
ATOM 665 C CA . TRP A 1 88 ? 48.886 5.624 12.547 1.00 16.40 85 TRP A CA 1
ATOM 666 C C . TRP A 1 88 ? 48.309 6.823 13.280 1.00 18.14 85 TRP A C 1
ATOM 667 O O . TRP A 1 88 ? 48.690 7.074 14.443 1.00 18.21 85 TRP A O 1
ATOM 678 N N . ALA A 1 89 ? 47.303 7.480 12.666 1.00 16.58 86 ALA A N 1
ATOM 679 C CA . ALA A 1 89 ? 46.698 8.694 13.237 1.00 16.43 86 ALA A CA 1
ATOM 680 C C . ALA A 1 89 ? 45.851 8.386 14.484 1.00 16.35 86 ALA A C 1
ATOM 681 O O . ALA A 1 89 ? 45.808 9.178 15.412 1.00 16.38 86 ALA A O 1
ATOM 683 N N . ALA A 1 90 ? 45.205 7.205 14.470 1.00 16.69 87 ALA A N 1
ATOM 684 C CA . ALA A 1 90 ? 44.225 6.764 15.487 1.00 16.97 87 ALA A CA 1
ATOM 685 C C . ALA A 1 90 ? 44.535 5.327 15.866 1.00 17.09 87 ALA A C 1
ATOM 686 O O . ALA A 1 90 ? 43.904 4.417 15.365 1.00 17.37 87 ALA A O 1
ATOM 688 N N . PRO A 1 91 ? 45.497 5.140 16.788 1.00 19.52 88 PRO A N 1
ATOM 689 C CA . PRO A 1 91 ? 45.965 3.745 17.069 1.00 19.43 88 PRO A CA 1
ATOM 690 C C . PRO A 1 91 ? 44.852 2.878 17.670 1.00 19.09 88 PRO A C 1
ATOM 691 O O . PRO A 1 91 ? 44.043 3.366 18.470 1.00 17.82 88 PRO A O 1
ATOM 695 N N . ILE A 1 92 ? 44.932 1.584 17.361 1.00 19.93 89 ILE A N 1
ATOM 696 C CA . ILE A 1 92 ? 43.886 0.610 17.606 1.00 19.28 89 ILE A CA 1
ATOM 697 C C . ILE A 1 92 ? 43.676 0.554 19.096 1.00 20.30 89 ILE A C 1
ATOM 698 O O . ILE A 1 92 ? 42.530 0.534 19.515 1.00 21.07 89 ILE A O 1
ATOM 703 N N . ASP A 1 93 ? 44.734 0.654 19.896 1.00 20.10 90 ASP A N 1
ATOM 704 C CA . ASP A 1 93 ? 44.533 0.520 21.349 1.00 22.92 90 ASP A CA 1
ATOM 705 C C . ASP A 1 93 ? 44.307 1.757 22.146 1.00 24.18 90 ASP A C 1
ATOM 706 O O . ASP A 1 93 ? 44.207 1.693 23.393 1.00 26.26 90 ASP A O 1
ATOM 711 N N . THR A 1 94 ? 44.233 2.907 21.490 1.00 22.27 91 THR A N 1
ATOM 712 C CA . THR A 1 94 ? 44.115 4.169 22.190 1.00 22.55 91 THR A CA 1
ATOM 713 C C . THR A 1 94 ? 42.940 4.992 21.700 1.00 20.80 91 THR A C 1
ATOM 714 O O . THR A 1 94 ? 42.762 6.103 22.142 1.00 21.30 91 THR A O 1
ATOM 718 N N . THR A 1 95 ? 42.159 4.470 20.747 1.00 19.41 92 THR A N 1
ATOM 719 C CA . THR A 1 95 ? 41.078 5.205 20.202 1.00 17.21 92 THR A CA 1
ATOM 720 C C . THR A 1 95 ? 39.862 4.293 20.110 1.00 18.03 92 THR A C 1
ATOM 721 O O . THR A 1 95 ? 40.002 3.030 20.172 1.00 16.76 92 THR A O 1
ATOM 725 N N . GLU A 1 96 ? 38.696 4.920 19.894 1.00 18.34 93 GLU A N 1
ATOM 726 C CA . GLU A 1 96 ? 37.437 4.199 19.753 1.00 19.27 93 GLU A CA 1
ATOM 727 C C . GLU A 1 96 ? 36.981 4.212 18.313 1.00 19.01 93 GLU A C 1
ATOM 728 O O . GLU A 1 96 ? 37.521 4.994 17.472 1.00 16.69 93 GLU A O 1
ATOM 734 N N . PRO A 1 97 ? 36.067 3.292 17.962 1.00 17.89 94 PRO A N 1
ATOM 735 C CA . PRO A 1 97 ? 35.724 3.251 16.554 1.00 17.21 94 PRO A CA 1
ATOM 736 C C . PRO A 1 97 ? 35.071 4.537 16.092 1.00 18.31 94 PRO A C 1
ATOM 737 O O . PRO A 1 97 ? 34.364 5.171 16.860 1.00 18.07 94 PRO A O 1
ATOM 741 N N . ALA A 1 98 ? 35.375 4.903 14.864 1.00 18.99 95 ALA A N 1
ATOM 742 C CA . ALA A 1 98 ? 34.731 5.980 14.130 1.00 21.50 95 ALA A CA 1
ATOM 743 C C . ALA A 1 98 ? 34.187 5.341 12.886 1.00 22.23 95 ALA A C 1
ATOM 744 O O . ALA A 1 98 ? 34.946 4.721 12.069 1.00 21.37 95 ALA A O 1
ATOM 746 N N . GLU A 1 99 ? 32.866 5.415 12.727 1.00 23.22 96 GLU A N 1
ATOM 747 C CA . GLU A 1 99 ? 32.232 4.763 11.576 1.00 23.81 96 GLU A CA 1
ATOM 748 C C . GLU A 1 99 ? 31.303 5.688 10.828 1.00 24.74 96 GLU A C 1
ATOM 749 O O . GLU A 1 99 ? 30.332 5.215 10.242 1.00 26.27 96 GLU A O 1
ATOM 755 N N . GLU A 1 100 ? 31.578 6.979 10.854 1.00 24.82 97 GLU A N 1
ATOM 756 C CA . GLU A 1 100 ? 30.727 7.944 10.156 1.00 27.20 97 GLU A CA 1
ATOM 757 C C . GLU A 1 100 ? 31.656 8.817 9.250 1.00 23.79 97 GLU A C 1
ATOM 758 O O . GLU A 1 100 ? 32.875 9.003 9.521 1.00 22.17 97 GLU A O 1
ATOM 764 N N . PRO A 1 101 ? 31.138 9.295 8.127 1.00 22.70 98 PRO A N 1
ATOM 765 C CA . PRO A 1 101 ? 29.845 8.974 7.525 1.00 23.69 98 PRO A CA 1
ATOM 766 C C . PRO A 1 101 ? 29.758 7.524 7.004 1.00 24.27 98 PRO A C 1
ATOM 767 O O . PRO A 1 101 ? 30.752 6.775 6.925 1.00 20.60 98 PRO A O 1
ATOM 771 N N . ASP A 1 102 ? 28.557 7.106 6.633 1.00 26.96 99 ASP A N 1
ATOM 772 C CA A ASP A 1 102 ? 28.372 5.722 6.279 0.50 27.56 99 ASP A CA 1
ATOM 773 C CA B ASP A 1 102 ? 28.329 5.725 6.181 0.50 27.09 99 ASP A CA 1
ATOM 774 C C . ASP A 1 102 ? 29.341 5.266 5.154 1.00 26.56 99 ASP A C 1
ATOM 775 O O . ASP A 1 102 ? 29.579 5.953 4.174 1.00 28.35 99 ASP A O 1
ATOM 784 N N . GLY A 1 103 ? 29.978 4.119 5.388 1.00 24.76 100 GLY A N 1
ATOM 785 C CA . GLY A 1 103 ? 30.928 3.557 4.450 1.00 24.76 100 GLY A CA 1
ATOM 786 C C . GLY A 1 103 ? 32.366 3.824 4.870 1.00 22.10 100 GLY A C 1
ATOM 787 O O . GLY A 1 103 ? 33.244 3.229 4.284 1.00 24.81 100 GLY A O 1
ATOM 788 N N . TRP A 1 104 ? 32.578 4.650 5.910 1.00 19.72 101 TRP A N 1
ATOM 789 C CA . TRP A 1 104 ? 33.921 5.024 6.397 1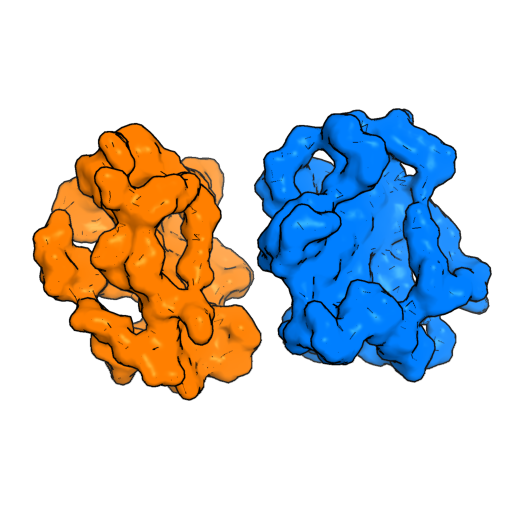.00 18.96 101 TRP A CA 1
ATOM 790 C C . TRP A 1 104 ? 34.183 4.285 7.690 1.00 18.01 101 TRP A C 1
ATOM 791 O O . TRP A 1 104 ? 33.247 4.037 8.480 1.00 19.60 101 TRP A O 1
ATOM 802 N N . SER A 1 105 ? 35.462 4.063 7.978 1.00 16.53 102 SER A N 1
ATOM 803 C CA A SER A 1 105 ? 35.885 3.320 9.173 0.50 15.49 102 SER A CA 1
ATOM 804 C CA B SER A 1 105 ? 35.864 3.352 9.200 0.50 16.03 102 SER A CA 1
ATOM 805 C C . SER A 1 105 ? 37.229 3.785 9.673 1.00 14.42 102 SER A C 1
ATOM 806 O O . SER A 1 105 ? 38.142 3.946 8.922 1.00 13.35 102 SER A O 1
ATOM 811 N N . GLY A 1 106 ? 37.400 3.866 10.958 1.00 12.59 103 GLY A N 1
ATOM 812 C CA . GLY A 1 106 ? 38.681 4.230 11.491 1.00 12.47 103 GLY A CA 1
ATOM 813 C C . GLY A 1 106 ? 38.528 4.416 13.010 1.00 12.28 103 GLY A C 1
ATOM 814 O O . GLY A 1 106 ? 37.829 3.607 13.618 1.00 15.21 103 GLY A O 1
ATOM 815 N N . GLY A 1 107 ? 39.083 5.492 13.546 1.00 12.31 104 GLY A N 1
ATOM 816 C CA . GLY A 1 107 ? 39.102 5.748 15.027 1.00 13.20 104 GLY A CA 1
ATOM 817 C C . GLY A 1 107 ? 39.021 7.224 15.391 1.00 13.89 104 GLY A C 1
ATOM 818 O O . GLY A 1 107 ? 39.246 8.116 14.554 1.00 13.40 104 GLY A O 1
ATOM 819 N N . ARG A 1 108 ? 38.748 7.482 16.663 1.00 14.68 105 ARG A N 1
ATOM 820 C CA . ARG A 1 108 ? 38.553 8.814 17.159 1.00 16.10 105 ARG A CA 1
ATOM 821 C C . ARG A 1 108 ? 38.886 8.796 18.659 1.00 17.41 105 ARG A C 1
ATOM 822 O O . ARG A 1 108 ? 38.789 7.741 19.312 1.00 18.31 105 ARG A O 1
ATOM 830 N N . ALA A 1 109 ? 39.309 9.938 19.172 1.00 17.68 106 ALA A N 1
ATOM 831 C CA . ALA A 1 109 ? 39.750 10.086 20.556 1.00 19.41 106 ALA A CA 1
ATOM 832 C C . ALA A 1 109 ? 39.816 11.597 20.826 1.00 22.19 106 ALA A C 1
ATOM 833 O O . ALA A 1 109 ? 40.178 12.403 19.899 1.00 18.25 106 ALA A O 1
ATOM 835 N N . GLY A 1 110 ? 39.417 11.991 22.040 1.00 21.77 107 GLY A N 1
ATOM 836 C CA . GLY A 1 110 ? 39.525 13.371 22.462 1.00 23.77 107 GLY A CA 1
ATOM 837 C C . GLY A 1 110 ? 40.142 13.363 23.860 1.00 27.34 107 GLY A C 1
ATOM 838 O O . GLY A 1 110 ? 39.604 12.711 24.724 1.00 31.78 107 GLY A O 1
ATOM 839 N N . HIS A 1 111 ? 41.306 13.992 24.059 1.00 31.25 108 HIS A N 1
ATOM 840 C CA . HIS A 1 111 ? 41.984 14.035 25.400 1.00 35.17 108 HIS A CA 1
ATOM 841 C C . HIS A 1 111 ? 42.449 15.436 25.728 1.00 34.39 108 HIS A C 1
ATOM 842 O O . HIS A 1 111 ? 42.167 16.371 24.990 1.00 33.88 108 HIS A O 1
ATOM 849 N N . GLU A 1 112 ? 43.219 15.616 26.810 1.00 37.54 109 GLU A N 1
ATOM 850 C CA A GLU A 1 112 ? 43.733 16.940 27.176 0.60 40.15 109 GLU A CA 1
ATOM 851 C CA B GLU A 1 112 ? 43.713 16.972 27.162 0.40 37.34 109 GLU A CA 1
ATOM 852 C C . GLU A 1 112 ? 44.654 17.531 26.079 1.00 37.87 109 GLU A C 1
ATOM 853 O O . GLU A 1 112 ? 44.699 18.754 25.875 1.00 39.83 109 GLU A O 1
ATOM 864 N N . GLU A 1 113 ? 45.332 16.641 25.340 1.00 40.29 110 GLU A N 1
ATOM 865 C CA . GLU A 1 113 ? 46.341 16.985 24.278 1.00 39.24 110 GLU A CA 1
ATOM 866 C C . GLU A 1 113 ? 45.737 17.389 22.922 1.00 35.34 110 GLU A C 1
ATOM 867 O O . GLU A 1 113 ? 46.477 17.865 22.029 1.00 32.85 110 GLU A O 1
ATOM 873 N N . GLY A 1 114 ? 44.421 17.191 22.781 1.00 27.84 111 GLY A N 1
ATOM 874 C CA . GLY A 1 114 ? 43.720 17.390 21.519 1.00 24.83 111 GLY A CA 1
ATOM 875 C C . GLY A 1 114 ? 42.890 16.187 21.107 1.00 22.11 111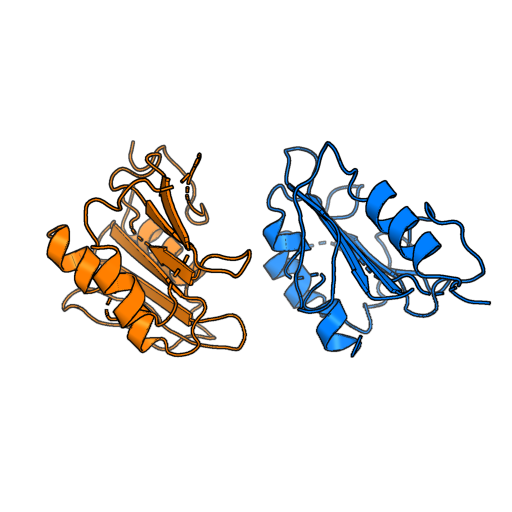 GLY A C 1
ATOM 876 O O . GLY A 1 114 ? 42.682 15.242 21.885 1.00 23.14 111 GLY A O 1
ATOM 877 N N . ALA A 1 115 ? 42.428 16.193 19.838 1.00 19.20 112 ALA A N 1
ATOM 878 C CA . ALA A 1 115 ? 41.484 15.210 19.404 1.00 16.80 112 ALA A CA 1
ATOM 879 C C . ALA A 1 115 ? 41.922 14.771 18.027 1.00 16.12 112 ALA A C 1
ATOM 880 O O . ALA A 1 115 ? 42.533 15.541 17.327 1.00 14.68 112 ALA A O 1
ATOM 882 N N . VAL A 1 116 ? 41.479 13.596 17.634 1.00 14.82 113 VAL A N 1
ATOM 883 C CA . VAL A 1 116 ? 41.684 13.082 16.279 1.00 14.65 113 VAL A CA 1
ATOM 884 C C . VAL A 1 116 ? 40.443 12.339 15.790 1.00 14.53 113 VAL A C 1
ATOM 885 O O . VAL A 1 116 ? 39.670 11.762 16.568 1.00 14.75 113 VAL A O 1
ATOM 889 N N . TYR A 1 117 ? 40.255 12.346 14.477 1.00 14.42 114 TYR A N 1
ATOM 890 C CA . TYR A 1 117 ? 39.201 11.620 13.872 1.00 14.26 114 TYR A CA 1
ATOM 891 C C . TYR A 1 117 ? 39.755 11.192 12.534 1.00 14.13 114 TYR A C 1
ATOM 892 O O . TYR A 1 117 ? 40.132 12.039 11.668 1.00 13.18 114 TYR A O 1
ATOM 901 N N . ALA A 1 118 ? 39.867 9.885 12.363 1.00 13.15 115 ALA A N 1
ATOM 902 C CA . ALA A 1 118 ? 40.552 9.299 11.200 1.00 12.95 115 ALA A CA 1
ATOM 903 C C . ALA A 1 118 ? 39.801 8.131 10.631 1.00 12.48 115 ALA A C 1
ATOM 904 O O . ALA A 1 118 ? 39.507 7.158 11.304 1.00 12.57 115 ALA A O 1
ATOM 906 N N . VAL A 1 119 ? 39.413 8.249 9.353 1.00 12.38 116 VAL A N 1
ATOM 907 C CA . VAL A 1 119 ? 38.627 7.227 8.721 1.00 11.48 116 VAL A CA 1
ATOM 908 C C . VAL A 1 119 ? 39.081 6.969 7.311 1.00 11.30 116 VAL A C 1
ATOM 909 O O . VAL A 1 119 ? 39.689 7.808 6.684 1.00 11.84 116 VAL A O 1
ATOM 913 N N . GLN A 1 120 ? 38.859 5.755 6.873 1.00 11.92 117 GLN A N 1
ATOM 914 C CA . GLN A 1 120 ? 39.080 5.434 5.444 1.00 12.62 117 GLN A CA 1
ATOM 915 C C . GLN A 1 120 ? 37.905 4.729 4.811 1.00 13.47 117 GLN A C 1
ATOM 916 O O . GLN A 1 120 ? 37.074 4.107 5.463 1.00 13.82 117 GLN A O 1
ATOM 922 N N . LYS A 1 121 ? 37.905 4.804 3.485 1.00 14.06 118 LYS A N 1
ATOM 923 C CA . LYS A 1 121 ? 36.896 4.228 2.621 1.00 15.03 118 LYS A CA 1
ATOM 924 C C . LYS A 1 121 ? 37.709 3.838 1.402 1.00 15.22 118 LYS A C 1
ATOM 925 O O . LYS A 1 121 ? 38.231 4.701 0.690 1.00 15.26 118 LYS A O 1
ATOM 931 N N . GLY A 1 122 ? 37.879 2.535 1.180 1.00 16.51 119 GLY A N 1
ATOM 932 C CA . GLY A 1 122 ? 38.699 2.109 0.048 1.00 16.25 119 GLY A CA 1
ATOM 933 C C . GLY A 1 122 ? 40.106 2.687 0.238 1.00 16.84 119 GLY A C 1
ATOM 934 O O . GLY A 1 122 ? 40.577 2.714 1.329 1.00 16.45 119 GLY A O 1
ATOM 935 N N . PRO A 1 123 ? 40.722 3.245 -0.810 1.00 17.04 120 PRO A N 1
ATOM 936 C CA . PRO A 1 123 ? 42.051 3.761 -0.649 1.00 16.90 120 PRO A CA 1
ATOM 937 C C . PRO A 1 123 ? 42.141 5.236 -0.239 1.00 16.49 120 PRO A C 1
ATOM 938 O O . PRO A 1 123 ? 43.230 5.768 -0.198 1.00 18.19 120 PRO A O 1
ATOM 942 N N . VAL A 1 124 ? 41.032 5.837 0.112 1.00 15.84 121 VAL A N 1
ATOM 943 C CA . VAL A 1 124 ? 41.011 7.223 0.553 1.00 14.90 121 VAL A CA 1
ATOM 944 C C . VAL A 1 124 ? 40.980 7.282 2.055 1.00 13.63 121 VAL A C 1
ATOM 945 O O . VAL A 1 124 ? 40.178 6.584 2.730 1.00 15.16 121 VAL A O 1
ATOM 949 N N . ALA A 1 125 ? 41.847 8.139 2.612 1.00 14.67 122 ALA A N 1
ATOM 950 C CA . ALA A 1 125 ? 41.807 8.393 4.059 1.00 12.96 122 ALA A CA 1
ATOM 951 C C . ALA A 1 125 ? 41.592 9.901 4.354 1.00 12.25 122 ALA A C 1
ATOM 952 O O . ALA A 1 125 ? 42.071 10.739 3.629 1.00 12.83 122 ALA A O 1
ATOM 954 N N . VAL A 1 126 ? 40.827 10.195 5.397 1.00 11.49 123 VAL A N 1
ATOM 955 C CA . VAL A 1 126 ? 40.547 11.540 5.859 1.00 12.15 123 VAL A CA 1
ATOM 956 C C . VAL A 1 126 ? 40.913 11.592 7.359 1.00 11.77 123 VAL A C 1
ATOM 957 O O . VAL A 1 126 ? 40.353 10.835 8.175 1.00 13.97 123 VAL A O 1
ATOM 961 N N . VAL A 1 127 ? 41.830 12.474 7.739 1.00 11.20 124 VAL A N 1
ATOM 962 C CA . VAL A 1 127 ? 42.240 12.618 9.151 1.00 11.97 124 VAL A CA 1
ATOM 963 C C . VAL A 1 127 ? 42.056 14.098 9.559 1.00 11.69 124 VAL A C 1
ATOM 964 O O . VAL A 1 127 ? 42.471 15.015 8.852 1.00 12.16 124 VAL A O 1
ATOM 968 N N . VAL A 1 128 ? 41.518 14.328 10.742 1.00 10.80 125 VAL A N 1
ATOM 969 C CA . VAL A 1 128 ? 41.384 15.647 11.233 1.00 11.15 125 VAL A CA 1
ATOM 970 C C . VAL A 1 128 ? 41.915 15.573 12.647 1.00 12.21 125 VAL A C 1
ATOM 971 O O . VAL A 1 128 ? 41.553 14.641 13.379 1.00 13.47 125 VAL A O 1
ATOM 975 N N . TRP A 1 129 ? 42.792 16.524 12.961 1.00 12.61 126 TRP A N 1
ATOM 976 C CA . TRP A 1 129 ? 43.298 16.730 14.292 1.00 13.64 126 TRP A CA 1
ATOM 977 C C . TRP A 1 129 ? 42.743 18.085 14.744 1.00 14.45 126 TRP A C 1
ATOM 978 O O . TRP A 1 129 ? 42.654 19.031 13.945 1.00 13.28 126 TRP A O 1
ATOM 989 N N . SER A 1 130 ? 42.385 18.167 16.005 1.00 15.16 127 SER A N 1
ATOM 990 C CA . SER A 1 130 ? 41.986 19.413 16.633 1.00 15.97 127 SER A CA 1
ATOM 991 C C . SER A 1 130 ? 42.782 19.620 17.912 1.00 16.83 127 SER A C 1
ATOM 992 O O . SER A 1 130 ? 43.132 18.668 18.577 1.00 15.75 127 SER A O 1
ATOM 995 N N . ASN A 1 131 ? 43.004 20.880 18.269 1.00 17.12 128 ASN A N 1
ATOM 996 C CA . ASN A 1 131 ? 43.692 21.205 19.533 1.00 18.17 128 ASN A CA 1
ATOM 997 C C . ASN A 1 131 ? 42.733 21.152 20.711 1.00 19.72 128 ASN A C 1
ATOM 998 O O . ASN A 1 131 ? 43.144 21.415 21.834 1.00 23.41 128 ASN A O 1
ATOM 1003 N N . GLN A 1 132 ? 41.452 20.853 20.433 1.00 21.63 129 GLN A N 1
ATOM 1004 C CA . GLN A 1 132 ? 40.392 20.811 21.451 1.00 23.16 129 GLN A CA 1
ATOM 1005 C C . GLN A 1 132 ? 40.219 19.413 22.025 1.00 22.63 129 GLN A C 1
ATOM 1006 O O . GLN A 1 132 ? 40.633 18.445 21.424 1.00 20.77 129 GLN A O 1
ATOM 1012 N N . GLN A 1 133 ? 39.569 19.321 23.167 1.00 23.02 130 GLN A N 1
ATOM 1013 C CA . GLN A 1 133 ? 39.462 18.059 23.861 1.00 26.20 130 GLN A CA 1
ATOM 1014 C C . GLN A 1 133 ? 38.314 17.206 23.382 1.00 24.12 130 GLN A C 1
ATOM 1015 O O . GLN A 1 133 ? 38.294 16.009 23.669 1.00 22.57 130 GLN A O 1
ATOM 1021 N N . GLN A 1 134 ? 37.412 17.804 22.609 1.00 23.36 131 GLN A N 1
ATOM 1022 C CA . GLN A 1 134 ? 36.175 17.117 22.138 1.00 23.33 131 GLN A CA 1
ATOM 1023 C C . GLN A 1 134 ? 36.324 16.537 20.785 1.00 21.88 131 GLN A C 1
ATOM 1024 O O . GLN A 1 134 ? 36.380 17.299 19.851 1.00 21.24 131 GLN A O 1
ATOM 1030 N N . SER A 1 135 ? 36.277 15.214 20.670 1.00 21.29 132 SER A N 1
ATOM 1031 C CA . SER A 1 135 ? 36.501 14.531 19.385 1.00 20.57 132 SER A CA 1
ATOM 1032 C C . SER A 1 135 ? 35.304 14.823 18.433 1.00 18.89 132 SER A C 1
ATOM 1033 O O . SER A 1 135 ? 35.420 14.694 17.207 1.00 16.76 132 SER A O 1
ATOM 1036 N N . LEU A 1 136 ? 34.142 15.203 19.014 1.00 18.25 133 LEU A N 1
ATOM 1037 C CA . LEU A 1 136 ? 33.028 15.620 18.200 1.00 18.72 133 LEU A CA 1
ATOM 1038 C C . LEU A 1 136 ? 33.437 16.750 17.263 1.00 17.66 133 LEU A C 1
ATOM 1039 O O . LEU A 1 136 ? 32.990 16.783 16.168 1.00 19.36 133 LEU A O 1
ATOM 1044 N N . LYS A 1 137 ? 34.309 17.660 17.675 1.00 17.96 134 LYS A N 1
ATOM 1045 C CA . LYS A 1 137 ? 34.710 18.767 16.813 1.00 16.80 134 LYS A CA 1
ATOM 1046 C C . LYS A 1 137 ? 35.436 18.302 15.532 1.00 15.31 134 LYS A C 1
ATOM 1047 O O . LYS A 1 137 ? 35.123 18.728 14.417 1.00 15.83 134 LYS A O 1
ATOM 1053 N N . ALA A 1 138 ? 36.353 17.373 15.724 1.00 15.15 135 ALA A N 1
ATOM 1054 C CA . ALA A 1 138 ? 37.125 16.730 14.689 1.00 14.78 135 ALA A CA 1
ATOM 1055 C C . ALA A 1 138 ? 36.193 15.904 13.799 1.00 14.21 135 ALA A C 1
ATOM 1056 O O . ALA A 1 138 ? 36.310 15.898 12.543 1.00 14.37 135 ALA A O 1
ATOM 1058 N N . GLU A 1 139 ? 35.246 15.239 14.416 1.00 14.88 136 GLU A N 1
ATOM 1059 C CA . GLU A 1 139 ? 34.268 14.434 13.661 1.00 16.78 136 GLU A CA 1
ATOM 1060 C C . GLU A 1 139 ? 33.419 15.297 12.734 1.00 15.17 136 GLU A C 1
ATOM 1061 O O . GLU A 1 139 ? 33.198 14.956 11.617 1.00 14.77 136 GLU A O 1
ATOM 1067 N N . LEU A 1 140 ? 32.974 16.449 13.208 1.00 15.70 137 LEU A N 1
ATOM 1068 C CA . LEU A 1 140 ? 32.143 17.377 12.396 1.00 15.02 137 LEU A CA 1
ATOM 1069 C C . LEU A 1 140 ? 32.900 17.932 11.227 1.00 14.52 137 LEU A C 1
ATOM 1070 O O . LEU A 1 140 ? 32.382 18.001 10.110 1.00 13.84 137 LEU A O 1
ATOM 1083 N N . ALA A 1 142 ? 35.594 16.422 9.803 1.00 11.97 139 ALA A N 1
ATOM 1084 C CA . ALA A 1 142 ? 35.828 15.332 8.842 1.00 13.19 139 ALA A CA 1
ATOM 1085 C C . ALA A 1 142 ? 34.615 15.089 7.994 1.00 13.62 139 ALA A C 1
ATOM 1086 O O . ALA A 1 142 ? 34.718 14.938 6.759 1.00 13.55 139 ALA A O 1
ATOM 1088 N N . LYS A 1 143 ? 33.456 14.997 8.616 1.00 14.51 140 LYS A N 1
ATOM 1089 C CA A LYS A 1 143 ? 32.206 14.797 7.890 0.50 15.39 140 LYS A CA 1
ATOM 1090 C CA B LYS A 1 143 ? 32.209 14.797 7.886 0.50 15.31 140 LYS A CA 1
ATOM 1091 C C . LYS A 1 143 ? 31.919 15.891 6.881 1.00 14.73 140 LYS A C 1
ATOM 1092 O O . LYS A 1 143 ? 31.514 15.615 5.764 1.00 12.84 140 LYS A O 1
ATOM 1103 N N . GLU A 1 144 ? 32.184 17.129 7.268 1.00 15.29 141 GLU A N 1
ATOM 1104 C CA . GLU A 1 144 ? 31.956 18.253 6.398 1.00 14.67 141 GLU A CA 1
ATOM 1105 C C . GLU A 1 144 ? 32.882 18.244 5.217 1.00 14.74 141 GLU A C 1
ATOM 1106 O O . GLU A 1 144 ? 32.424 18.466 4.076 1.00 14.22 141 GLU A O 1
ATOM 1112 N N . ALA A 1 145 ? 34.160 17.930 5.446 1.00 12.79 142 ALA A N 1
ATOM 1113 C CA . ALA A 1 145 ? 35.141 17.852 4.339 1.00 11.79 142 ALA A CA 1
ATOM 1114 C C . ALA A 1 145 ? 34.719 16.755 3.379 1.00 11.58 142 ALA A C 1
ATOM 1115 O O . ALA A 1 145 ? 34.666 16.971 2.156 1.00 11.98 142 ALA A O 1
ATOM 1117 N N . ILE A 1 146 ? 34.380 15.578 3.917 1.00 11.36 143 ILE A N 1
ATOM 1118 C CA . ILE A 1 146 ? 33.935 14.488 3.087 1.00 12.46 143 ILE A CA 1
ATOM 1119 C C . ILE A 1 146 ? 32.696 14.876 2.242 1.00 13.63 143 ILE A C 1
ATOM 1120 O O . ILE A 1 146 ? 32.643 14.548 1.073 1.00 12.71 143 ILE A O 1
ATOM 1125 N N . ALA A 1 147 ? 31.687 15.495 2.882 1.00 13.32 144 ALA A N 1
ATOM 1126 C CA . ALA A 1 147 ? 30.534 15.979 2.120 1.00 14.62 144 ALA A CA 1
ATOM 1127 C C . ALA A 1 147 ? 30.931 17.008 1.022 1.00 15.46 144 ALA A C 1
ATOM 1128 O O . ALA A 1 147 ? 30.531 16.924 -0.128 1.00 17.82 144 ALA A O 1
ATOM 1130 N N . ARG A 1 148 ? 31.705 18.014 1.384 1.00 16.07 145 ARG A N 1
ATOM 1131 C CA . ARG A 1 148 ? 32.098 19.048 0.423 1.00 17.02 145 ARG A CA 1
ATOM 1132 C C . ARG A 1 148 ? 32.932 18.506 -0.727 1.00 17.12 145 ARG A C 1
ATOM 1133 O O . ARG A 1 148 ? 32.835 19.008 -1.840 1.00 14.98 145 ARG A O 1
ATOM 1141 N N . LEU A 1 149 ? 33.762 17.516 -0.460 1.00 15.46 146 LEU A N 1
ATOM 1142 C CA . LEU A 1 149 ? 34.568 16.932 -1.558 1.00 16.38 146 LEU A CA 1
ATOM 1143 C C . LEU A 1 149 ? 33.857 15.854 -2.381 1.00 18.13 146 LEU A C 1
ATOM 1144 O O . LEU A 1 149 ? 34.380 15.390 -3.367 1.00 19.14 146 LEU A O 1
ATOM 1149 N N . GLY A 1 150 ? 32.672 15.418 -1.966 1.00 19.10 147 GLY A N 1
ATOM 1150 C CA . GLY A 1 150 ? 31.972 14.389 -2.695 1.00 20.31 147 GLY A CA 1
ATOM 1151 C C . GLY A 1 150 ? 32.658 13.026 -2.578 1.00 21.56 147 GLY A C 1
ATOM 1152 O O . GLY A 1 150 ? 32.571 12.250 -3.495 1.00 22.44 147 GLY A O 1
ATOM 1153 N N . LEU A 1 151 ? 33.309 12.728 -1.446 1.00 21.07 148 LEU A N 1
ATOM 1154 C CA . LEU A 1 151 ? 34.075 11.471 -1.301 1.00 22.21 148 LEU A CA 1
ATOM 1155 C C . LEU A 1 151 ? 33.180 10.340 -0.809 1.00 26.41 148 LEU A C 1
ATOM 1156 O O . LEU A 1 151 ? 33.578 9.171 -0.902 1.00 29.07 148 LEU A O 1
ATOM 1162 N N . VAL B 1 5 ? 26.649 24.989 44.774 1.00 27.45 2 VAL B N 1
ATOM 1163 C CA . VAL B 1 5 ? 27.105 24.619 43.352 1.00 26.55 2 VAL B CA 1
ATOM 1164 C C . VAL B 1 5 ? 26.211 23.633 42.614 1.00 23.49 2 VAL B C 1
ATOM 1165 O O . VAL B 1 5 ? 25.999 22.526 43.043 1.00 27.49 2 VAL B O 1
ATOM 1169 N N . HIS B 1 6 ? 25.712 24.021 41.467 1.00 22.88 3 HIS B N 1
ATOM 1170 C CA . HIS B 1 6 ? 24.805 23.171 40.673 1.00 21.63 3 HIS B CA 1
ATOM 1171 C C . HIS B 1 6 ? 25.526 22.538 39.523 1.00 19.18 3 HIS B C 1
ATOM 1172 O O . HIS B 1 6 ? 26.440 23.145 38.956 1.00 18.55 3 HIS B O 1
ATOM 1179 N N . ASP B 1 7 ? 25.064 21.339 39.139 1.00 17.51 4 ASP B N 1
ATOM 1180 C CA . ASP B 1 7 ? 25.569 20.596 37.989 1.00 15.31 4 ASP B CA 1
ATOM 1181 C C . ASP B 1 7 ? 27.118 20.573 37.993 1.00 15.27 4 ASP B C 1
ATOM 1182 O O . ASP B 1 7 ? 27.720 20.732 36.975 1.00 14.77 4 ASP B O 1
ATOM 1187 N N . SER B 1 8 ? 27.747 20.386 39.130 1.00 15.99 5 SER B N 1
ATOM 1188 C CA . SER B 1 8 ? 29.230 20.323 39.188 1.00 16.63 5 SER B CA 1
ATOM 1189 C C . SER B 1 8 ? 29.979 21.523 38.555 1.00 16.92 5 SER B C 1
ATOM 1190 O O . SER B 1 8 ? 31.129 21.402 38.116 1.00 18.34 5 SER B O 1
ATOM 1193 N N . ALA B 1 9 ? 29.338 22.680 38.553 1.00 18.42 6 ALA B N 1
ATOM 1194 C CA . ALA B 1 9 ? 29.854 23.922 37.979 1.00 17.83 6 ALA B CA 1
ATOM 1195 C C . ALA B 1 9 ? 30.262 23.742 36.516 1.00 18.63 6 ALA B C 1
ATOM 1196 O O . ALA B 1 9 ? 31.140 24.427 36.022 1.00 17.98 6 ALA B O 1
ATOM 1198 N N . LEU B 1 10 ? 29.623 22.832 35.821 1.00 16.67 7 LEU B N 1
ATOM 1199 C CA . LEU B 1 10 ? 30.019 22.607 34.436 1.00 17.06 7 LEU B CA 1
ATOM 1200 C C . LEU B 1 10 ? 29.681 23.865 33.619 1.00 17.56 7 LEU B C 1
ATOM 1201 O O . LEU B 1 10 ? 28.654 24.450 33.836 1.00 18.72 7 LEU B O 1
ATOM 1206 N N . PRO B 1 11 ? 30.495 24.216 32.616 1.00 20.29 8 PRO B N 1
ATOM 1207 C CA . PRO B 1 11 ? 30.175 25.362 31.776 1.00 17.94 8 PRO B CA 1
ATOM 1208 C C . PRO B 1 11 ? 28.930 25.138 30.869 1.00 18.06 8 PRO B C 1
ATOM 1209 O O . PRO B 1 11 ? 28.425 23.979 30.687 1.00 15.10 8 PRO B O 1
ATOM 1213 N N . PHE B 1 12 ? 28.469 26.257 30.301 1.00 16.16 9 PHE B N 1
ATOM 1214 C CA . PHE B 1 12 ? 27.216 26.302 29.535 1.00 16.04 9 PHE B CA 1
ATOM 1215 C C . PHE B 1 12 ? 27.202 25.316 28.389 1.00 14.87 9 PHE B C 1
ATOM 1216 O O . PHE B 1 12 ? 26.100 24.901 27.954 1.00 14.03 9 PHE B O 1
ATOM 1224 N N . ASP B 1 13 ? 28.403 24.971 27.875 1.00 16.40 10 ASP B N 1
ATOM 1225 C CA . ASP B 1 13 ? 28.491 24.083 26.707 1.00 16.50 10 ASP B CA 1
ATOM 1226 C C . ASP B 1 13 ? 28.891 22.666 27.109 1.00 15.94 10 ASP B C 1
ATOM 1227 O O . ASP B 1 13 ? 29.372 21.908 26.291 1.00 15.80 10 ASP B O 1
ATOM 1232 N N . ALA B 1 14 ? 28.729 22.283 28.368 1.00 14.69 11 ALA B N 1
ATOM 1233 C CA . ALA B 1 14 ? 28.947 20.855 28.670 1.00 15.10 11 ALA B CA 1
ATOM 1234 C C . ALA B 1 14 ? 27.923 19.932 27.923 1.00 16.27 11 ALA B C 1
ATOM 1235 O O . ALA B 1 14 ? 26.758 20.303 27.709 1.00 15.34 11 ALA B O 1
ATOM 1237 N N . LEU B 1 15 ? 28.421 18.733 27.505 1.00 17.24 12 LEU B N 1
ATOM 1238 C CA . LEU B 1 15 ? 27.601 17.705 26.906 1.00 16.37 12 LEU B CA 1
ATOM 1239 C C . LEU B 1 15 ? 27.592 16.451 27.835 1.00 17.22 12 LEU B C 1
ATOM 1240 O O . LEU B 1 15 ? 28.560 16.191 28.537 1.00 15.93 12 LEU B O 1
ATOM 1245 N N . PRO B 1 16 ? 26.484 15.707 27.877 1.00 16.09 13 PRO B N 1
ATOM 1246 C CA . PRO B 1 16 ? 26.430 14.469 28.641 1.00 16.76 13 PRO B CA 1
ATOM 1247 C C . PRO B 1 16 ? 27.470 13.465 28.198 1.00 18.32 13 PRO B C 1
ATOM 1248 O O . PRO B 1 16 ? 27.760 13.290 26.984 1.00 15.20 13 PRO B O 1
ATOM 1265 N N . PRO B 1 18 ? 27.858 9.782 29.754 1.00 23.89 15 PRO B N 1
ATOM 1266 C CA . PRO B 1 18 ? 27.611 8.647 30.700 1.00 26.35 15 PRO B CA 1
ATOM 1267 C C . PRO B 1 18 ? 28.819 7.690 30.747 1.00 31.47 15 PRO B C 1
ATOM 1268 O O . PRO B 1 18 ? 29.435 7.495 29.713 1.00 34.04 15 PRO B O 1
ATOM 1272 N N . PRO B 1 19 ? 29.162 7.142 31.929 1.00 37.12 16 PRO B N 1
ATOM 1273 C CA . PRO B 1 19 ? 30.290 6.171 32.167 1.00 40.33 16 PRO B CA 1
ATOM 1274 C C . PRO B 1 19 ? 30.126 4.771 31.644 1.00 40.48 16 PRO B C 1
ATOM 1275 O O . PRO B 1 19 ? 29.409 4.548 30.685 1.00 44.52 16 PRO B O 1
ATOM 1279 N N . PHE B 1 25 ? 23.257 -0.148 29.621 1.00 36.94 22 PHE B N 1
ATOM 1280 C CA . PHE B 1 25 ? 21.846 0.206 30.017 1.00 39.74 22 PHE B CA 1
ATOM 1281 C C . PHE B 1 25 ? 21.666 0.628 31.522 1.00 36.52 22 PHE B C 1
ATOM 1282 O O . PHE B 1 25 ? 21.800 -0.187 32.401 1.00 40.68 22 PHE B O 1
ATOM 1290 N N . GLU B 1 26 ? 21.471 1.908 31.798 1.00 36.17 23 GLU B N 1
ATOM 1291 C CA . GLU B 1 26 ? 20.985 2.395 33.119 1.00 36.03 23 GLU B CA 1
ATOM 1292 C C . GLU B 1 26 ? 19.819 3.285 32.812 1.00 30.61 23 GLU B C 1
ATOM 1293 O O . GLU B 1 26 ? 19.946 4.165 32.012 1.00 30.31 23 GLU B O 1
ATOM 1299 N N . GLU B 1 27 ? 18.671 3.045 33.417 1.00 27.03 24 GLU B N 1
ATOM 1300 C CA . GLU B 1 27 ? 17.473 3.737 33.033 1.00 25.59 24 GLU B CA 1
ATOM 1301 C C . GLU B 1 27 ? 17.494 5.267 33.336 1.00 22.25 24 GLU B C 1
ATOM 1302 O O . GLU B 1 27 ? 18.059 5.717 34.295 1.00 17.77 24 GLU B O 1
ATOM 1308 N N . CYS B 1 28 ? 16.869 6.032 32.464 1.00 18.86 25 CYS B N 1
ATOM 1309 C CA . CYS B 1 28 ? 16.624 7.47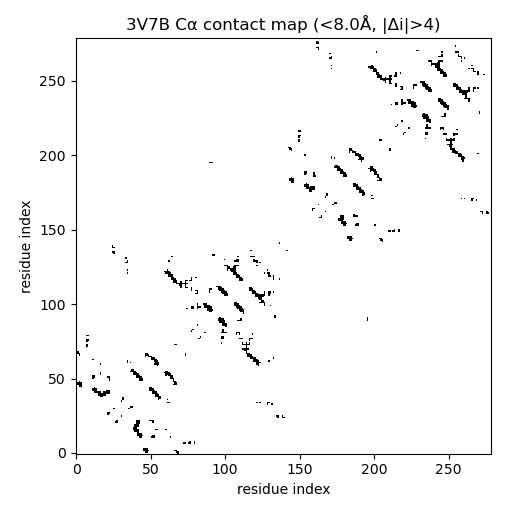3 32.683 1.00 18.74 25 CYS B CA 1
ATOM 1310 C C . CYS B 1 28 ? 15.520 7.573 33.718 1.00 19.45 25 CYS B C 1
ATOM 1311 O O . CYS B 1 28 ? 14.427 7.033 33.466 1.00 22.66 25 CYS B O 1
ATOM 1314 N N . PRO B 1 29 ? 15.754 8.264 34.859 1.00 20.78 26 PRO B N 1
ATOM 1315 C CA . PRO B 1 29 ? 14.771 8.316 35.960 1.00 22.48 26 PRO B CA 1
ATOM 1316 C C . PRO B 1 29 ? 13.471 9.032 35.629 1.00 22.92 26 PRO B C 1
ATOM 1317 O O . PRO B 1 29 ? 12.428 8.772 36.273 1.00 22.95 26 PRO B O 1
ATOM 1321 N N . TYR B 1 30 ? 13.457 9.829 34.570 1.00 18.43 27 TYR B N 1
ATOM 1322 C CA . TYR B 1 30 ? 12.272 10.630 34.256 1.00 18.63 27 TYR B CA 1
ATOM 1323 C C . TYR B 1 30 ? 11.716 10.429 32.827 1.00 17.82 27 TYR B C 1
ATOM 1324 O O . TYR B 1 30 ? 10.788 11.124 32.480 1.00 17.62 27 TYR B O 1
ATOM 1333 N N . LEU B 1 31 ? 12.292 9.502 32.036 1.00 19.02 28 LEU B N 1
ATOM 1334 C CA . LEU B 1 31 ? 11.786 9.130 30.721 1.00 18.39 28 LEU B CA 1
ATOM 1335 C C . LEU B 1 31 ? 11.803 7.601 30.599 1.00 19.23 28 LEU B C 1
ATOM 1336 O O . LEU B 1 31 ? 12.810 6.979 30.874 1.00 22.10 28 LEU B O 1
ATOM 1341 N N . ASP B 1 32 ? 10.681 7.009 30.229 1.00 19.28 29 ASP B N 1
ATOM 1342 C CA . ASP B 1 32 ? 10.598 5.606 29.947 1.00 19.21 29 ASP B CA 1
ATOM 1343 C C . ASP B 1 32 ? 11.206 5.270 28.588 1.00 17.95 29 ASP B C 1
ATOM 1344 O O . ASP B 1 32 ? 10.964 5.937 27.598 1.00 15.50 29 ASP B O 1
ATOM 1349 N N . SER B 1 33 ? 11.992 4.195 28.581 1.00 19.98 30 SER B N 1
ATOM 1350 C CA . SER B 1 33 ? 12.783 3.755 27.426 1.00 21.18 30 SER B CA 1
ATOM 1351 C C . SER B 1 33 ? 11.901 3.406 26.201 1.00 18.90 30 SER B C 1
ATOM 1352 O O . SER B 1 33 ? 12.115 3.874 25.069 1.00 19.50 30 SER B O 1
ATOM 1355 N N . GLN B 1 34 ? 10.881 2.580 26.431 1.00 18.17 31 GLN B N 1
ATOM 1356 C CA . GLN B 1 34 ? 9.943 2.229 25.327 1.00 19.83 31 GLN B CA 1
ATOM 1357 C C . GLN B 1 34 ? 9.309 3.483 24.681 1.00 17.32 31 GLN B C 1
ATOM 1358 O O . GLN B 1 34 ? 9.168 3.591 23.425 1.00 18.36 31 GLN B O 1
ATOM 1364 N N . TRP B 1 35 ? 8.933 4.427 25.526 1.00 17.99 32 TRP B N 1
ATOM 1365 C CA . TRP B 1 35 ? 8.268 5.651 25.039 1.00 17.52 32 TRP B CA 1
ATOM 1366 C C . TRP B 1 35 ? 9.220 6.455 24.180 1.00 15.43 32 TRP B C 1
ATOM 1367 O O . TRP B 1 35 ? 8.846 6.941 23.094 1.00 16.51 32 TRP B O 1
ATOM 1378 N N . VAL B 1 36 ? 10.467 6.571 24.610 1.00 14.40 33 VAL B N 1
ATOM 1379 C CA . VAL B 1 36 ? 11.521 7.221 23.822 1.00 13.61 33 VAL B CA 1
ATOM 1380 C C . VAL B 1 36 ? 11.699 6.521 22.474 1.00 13.37 33 VAL B C 1
ATOM 1381 O O . VAL B 1 36 ? 11.752 7.199 21.480 1.00 12.19 33 VAL B O 1
ATOM 1385 N N . ALA B 1 37 ? 11.769 5.186 22.465 1.00 13.68 34 ALA B N 1
ATOM 1386 C CA . ALA B 1 37 ? 11.927 4.433 21.250 1.00 15.09 34 ALA B CA 1
ATOM 1387 C C . ALA B 1 37 ? 10.767 4.722 20.308 1.00 15.68 34 ALA B C 1
ATOM 1388 O O . ALA B 1 37 ? 10.999 4.952 19.117 1.00 17.21 34 ALA B O 1
ATOM 1390 N N . ASP B 1 38 ? 9.535 4.705 20.799 1.00 16.38 35 ASP B N 1
ATOM 1391 C CA . ASP B 1 38 ? 8.351 4.951 19.974 1.00 19.75 35 ASP B CA 1
ATOM 1392 C C . ASP B 1 38 ? 8.304 6.380 19.508 1.00 18.07 35 ASP B C 1
ATOM 1393 O O . ASP B 1 38 ? 8.016 6.658 18.350 1.00 21.59 35 ASP B O 1
ATOM 1398 N N . THR B 1 39 ? 8.629 7.310 20.399 1.00 16.73 36 THR B N 1
ATOM 1399 C CA . THR B 1 39 ? 8.579 8.737 20.025 1.00 16.39 36 THR B CA 1
ATOM 1400 C C . THR B 1 39 ? 9.661 9.105 18.971 1.00 17.52 36 THR B C 1
ATOM 1401 O O . THR B 1 39 ? 9.391 9.778 17.967 1.00 17.95 36 THR B O 1
ATOM 1405 N N . ASN B 1 40 ? 10.901 8.733 19.263 1.00 17.94 37 ASN B N 1
ATOM 1406 C CA . ASN B 1 40 ? 12.012 9.072 18.380 1.00 18.39 37 ASN B CA 1
ATOM 1407 C C . ASN B 1 40 ? 12.051 8.197 17.121 1.00 18.58 37 ASN B C 1
ATOM 1408 O O . ASN B 1 40 ? 12.312 8.695 15.989 1.00 18.41 37 ASN B O 1
ATOM 1413 N N . GLY B 1 41 ? 11.729 6.918 17.294 1.00 18.08 38 GLY B N 1
ATOM 1414 C CA . GLY B 1 41 ? 11.457 6.056 16.124 1.00 18.24 38 GLY B CA 1
ATOM 1415 C C . GLY B 1 41 ? 12.490 4.989 15.885 1.00 18.13 38 GLY B C 1
ATOM 1416 O O . GLY B 1 41 ? 12.387 4.278 14.927 1.00 19.00 38 GLY B O 1
ATOM 1417 N N . GLN B 1 42 ? 13.532 4.892 16.717 1.00 18.14 39 GLN B N 1
ATOM 1418 C CA . GLN B 1 42 ? 14.554 3.817 16.561 1.00 16.53 39 GLN B CA 1
ATOM 1419 C C . GLN B 1 42 ? 14.544 2.841 17.711 1.00 15.94 39 GLN B C 1
ATOM 1420 O O . GLN B 1 42 ? 14.289 3.237 18.833 1.00 15.15 39 GLN B O 1
ATOM 1426 N N . ARG B 1 43 ? 14.812 1.551 17.452 1.00 15.12 40 ARG B N 1
ATOM 1427 C CA . ARG B 1 43 ? 14.903 0.551 18.528 1.00 15.52 40 ARG B CA 1
ATOM 1428 C C . ARG B 1 43 ? 16.033 0.860 19.509 1.00 15.56 40 ARG B C 1
ATOM 1429 O O . ARG B 1 43 ? 17.073 1.378 19.129 1.00 17.00 40 ARG B O 1
ATOM 1445 N N . THR B 1 45 ? 19.175 0.272 21.795 1.00 19.40 42 THR B N 1
ATOM 1446 C CA . THR B 1 45 ? 20.303 -0.610 21.997 1.00 22.35 42 THR B CA 1
ATOM 1447 C C . THR B 1 45 ? 20.763 -0.583 23.422 1.00 23.43 42 THR B C 1
ATOM 1448 O O . THR B 1 45 ? 21.104 -1.625 23.996 1.00 28.81 42 THR B O 1
ATOM 1452 N N . GLY B 1 46 ? 20.852 0.614 23.966 1.00 24.24 43 GLY B N 1
ATOM 1453 C CA . GLY B 1 46 ? 21.082 0.816 25.378 1.00 23.88 43 GLY B CA 1
ATOM 1454 C C . GLY B 1 46 ? 20.969 2.299 25.726 1.00 23.24 43 GLY B C 1
ATOM 1455 O O . GLY B 1 46 ? 20.520 3.087 24.922 1.00 19.23 43 GLY B O 1
ATOM 1456 N N . GLN B 1 47 ? 21.304 2.631 26.969 1.00 22.39 44 GLN B N 1
ATOM 1457 C CA . GLN B 1 47 ? 21.125 3.983 27.485 1.00 22.86 44 GLN B CA 1
ATOM 1458 C C . GLN B 1 47 ? 21.904 4.216 28.733 1.00 20.72 44 GLN B C 1
ATOM 1459 O O . GLN B 1 47 ? 22.189 3.292 29.468 1.00 20.02 44 GLN B O 1
ATOM 1465 N N . GLY B 1 48 ? 22.298 5.470 28.927 1.00 19.10 45 GLY B N 1
ATOM 1466 C CA . GLY B 1 48 ? 23.112 5.833 30.101 1.00 17.61 45 GLY B CA 1
ATOM 1467 C C . GLY B 1 48 ? 22.701 7.143 30.727 1.00 16.42 45 GLY B C 1
ATOM 1468 O O . GLY B 1 48 ? 21.876 7.849 30.180 1.00 15.95 45 GLY B O 1
ATOM 1469 N N . VAL B 1 49 ? 23.191 7.391 31.938 1.00 14.58 46 VAL B N 1
ATOM 1470 C CA . VAL B 1 49 ? 22.928 8.631 32.620 1.00 16.43 46 VAL B CA 1
ATOM 1471 C C . VAL B 1 49 ? 24.232 9.310 33.004 1.00 17.08 46 VAL B C 1
ATOM 1472 O O . VAL B 1 49 ? 25.251 8.636 33.236 1.00 18.30 46 VAL B O 1
ATOM 1476 N N . ASP B 1 50 ? 24.204 10.629 33.121 1.00 15.99 47 ASP B N 1
ATOM 1477 C CA . ASP B 1 50 ? 25.366 11.406 33.511 1.00 15.30 47 ASP B CA 1
ATOM 1478 C C . ASP B 1 50 ? 24.946 12.175 34.728 1.00 15.60 47 ASP B C 1
ATOM 1479 O O . ASP B 1 50 ? 24.197 13.194 34.644 1.00 15.93 47 ASP B O 1
ATOM 1484 N N . THR B 1 51 ? 25.386 11.684 35.881 1.00 15.49 48 THR B N 1
ATOM 1485 C CA . THR B 1 51 ? 24.962 12.234 37.163 1.00 15.81 48 THR B CA 1
ATOM 1486 C C . THR B 1 51 ? 25.755 13.456 37.633 1.00 16.26 48 THR B C 1
ATOM 1487 O O . THR B 1 51 ? 25.601 13.901 38.767 1.00 15.38 48 THR B O 1
ATOM 1491 N N . ARG B 1 52 ? 26.635 13.992 36.772 1.00 15.31 49 ARG B N 1
ATOM 1492 C CA . ARG B 1 52 ? 27.291 15.286 37.071 1.00 15.02 49 ARG B CA 1
ATOM 1493 C C . ARG B 1 52 ? 26.321 16.425 37.150 1.00 14.24 49 ARG B C 1
ATOM 1494 O O . ARG B 1 52 ? 26.604 17.430 37.825 1.00 14.04 49 ARG B O 1
ATOM 1502 N N . PHE B 1 53 ? 25.217 16.303 36.420 1.00 13.44 50 PHE B N 1
ATOM 1503 C CA . PHE B 1 53 ? 24.109 17.286 36.464 1.00 14.12 50 PHE B CA 1
ATOM 1504 C C . PHE B 1 53 ? 23.133 16.959 37.596 1.00 14.43 50 PHE B C 1
ATOM 1505 O O . PHE B 1 53 ? 22.830 15.791 37.792 1.00 15.34 50 PHE B O 1
ATOM 1513 N N . ASP B 1 54 ? 22.709 17.983 38.366 1.00 15.88 51 ASP B N 1
ATOM 1514 C CA . ASP B 1 54 ? 21.800 17.772 39.501 1.00 17.97 51 ASP B CA 1
ATOM 1515 C C . ASP B 1 54 ? 20.695 16.740 39.129 1.00 18.17 51 ASP B C 1
ATOM 1516 O O . ASP B 1 54 ? 20.431 15.785 39.863 1.00 19.03 51 ASP B O 1
ATOM 1521 N N . THR B 1 55 ? 19.973 17.042 38.053 1.00 17.72 52 THR B N 1
ATOM 1522 C CA . THR B 1 55 ? 19.027 16.126 37.391 1.00 19.19 52 THR B CA 1
ATOM 1523 C C . THR B 1 55 ? 19.841 15.406 36.334 1.00 16.81 52 THR B C 1
ATOM 1524 O O . THR B 1 55 ? 20.376 16.063 35.448 1.00 17.95 52 THR B O 1
ATOM 1528 N N . PRO B 1 56 ? 19.941 14.066 36.431 1.00 18.12 53 PRO B N 1
ATOM 1529 C CA . PRO B 1 56 ? 20.870 13.410 35.514 1.00 16.73 53 PRO B CA 1
ATOM 1530 C C . PRO B 1 56 ? 20.494 13.580 34.054 1.00 15.26 53 PRO B C 1
ATOM 1531 O O . PRO B 1 56 ? 19.312 13.582 33.719 1.00 14.71 53 PRO B O 1
ATOM 1535 N N . ALA B 1 57 ? 21.489 13.790 33.181 1.00 12.90 54 ALA B N 1
ATOM 1536 C CA . ALA B 1 57 ? 21.242 13.843 31.767 1.00 12.79 54 ALA B CA 1
ATOM 1537 C C . ALA B 1 57 ? 21.052 12.408 31.269 1.00 13.25 54 ALA B C 1
ATOM 1538 O O . ALA B 1 57 ? 21.663 11.486 31.824 1.00 13.51 54 ALA B O 1
ATOM 1540 N N . CYS B 1 58 ? 20.289 12.215 30.166 1.00 13.04 55 CYS B N 1
ATOM 1541 C CA . CYS B 1 58 ? 19.994 10.843 29.680 1.00 12.97 55 CYS B CA 1
ATOM 1542 C C . CYS B 1 58 ? 20.353 10.723 28.248 1.00 12.80 55 CYS B C 1
ATOM 1543 O O . CYS B 1 58 ? 19.997 11.598 27.468 1.00 10.68 55 CYS B O 1
ATOM 1546 N N . VAL B 1 59 ? 21.038 9.647 27.954 1.00 11.98 56 VAL B N 1
ATOM 1547 C CA . VAL B 1 59 ? 21.453 9.394 26.596 1.00 12.22 56 VAL B CA 1
ATOM 1548 C C . VAL B 1 59 ? 20.867 8.081 26.145 1.00 12.65 56 VAL B C 1
ATOM 1549 O O . VAL B 1 59 ? 20.982 7.064 26.835 1.00 13.78 56 VAL B O 1
ATOM 1553 N N . PHE B 1 60 ? 20.317 8.038 24.937 1.00 12.27 57 PHE B N 1
ATOM 1554 C CA . PHE B 1 60 ? 19.589 6.887 24.440 1.00 13.12 57 PHE B CA 1
ATOM 1555 C C . PHE B 1 60 ? 20.192 6.497 23.126 1.00 13.05 57 PHE B C 1
ATOM 1556 O O . PHE B 1 60 ? 20.281 7.314 22.245 1.00 12.88 57 PHE B O 1
ATOM 1564 N N . TRP B 1 61 ? 20.677 5.263 23.041 1.00 15.98 58 TRP B N 1
ATOM 1565 C CA . TRP B 1 61 ? 21.375 4.773 21.801 1.00 17.51 58 TRP B CA 1
ATOM 1566 C C . TRP B 1 61 ? 20.517 3.793 21.076 1.00 16.85 58 TRP B C 1
ATOM 1567 O O . TRP B 1 61 ? 19.794 2.969 21.690 1.00 17.20 58 TRP B O 1
ATOM 1578 N N . SER B 1 62 ? 20.644 3.827 19.775 1.00 17.56 59 SER B N 1
ATOM 1579 C CA . SER B 1 62 ? 20.159 2.760 18.886 1.00 18.52 59 SER B CA 1
ATOM 1580 C C . SER B 1 62 ? 21.401 2.281 18.144 1.00 20.42 59 SER B C 1
ATOM 1581 O O . SER B 1 62 ? 22.495 2.351 18.677 1.00 19.93 59 SER B O 1
ATOM 1584 N N . TYR B 1 63 ? 21.234 1.781 16.923 1.00 21.74 60 TYR B N 1
ATOM 1585 C CA . TYR B 1 63 ? 22.354 1.202 16.218 1.00 24.32 60 TYR B CA 1
ATOM 1586 C C . TYR B 1 63 ? 23.416 2.226 15.740 1.00 26.90 60 TYR B C 1
ATOM 1587 O O . TYR B 1 63 ? 24.522 1.824 15.466 1.00 28.52 60 TYR B O 1
ATOM 1596 N N . PRO B 1 64 ? 23.069 3.509 15.553 1.00 25.76 61 PRO B N 1
ATOM 1597 C CA . PRO B 1 64 ? 24.200 4.356 15.091 1.00 27.01 61 PRO B CA 1
ATOM 1598 C C . PRO B 1 64 ? 25.240 4.581 16.177 1.00 26.10 61 PRO B C 1
ATOM 1599 O O . PRO B 1 64 ? 24.926 4.413 17.337 1.00 23.48 61 PRO B O 1
ATOM 1603 N N . GLU B 1 65 ? 26.473 4.959 15.825 1.00 27.99 62 GLU B N 1
ATOM 1604 C CA . GLU B 1 65 ? 27.429 5.315 16.871 1.00 28.23 62 GLU B CA 1
ATOM 1605 C C . GLU B 1 65 ? 27.006 6.552 17.643 1.00 26.44 62 GLU B C 1
ATOM 1606 O O . GLU B 1 65 ? 27.134 6.554 18.855 1.00 25.85 62 GLU B O 1
ATOM 1612 N N . ALA B 1 66 ? 26.431 7.559 16.975 1.00 23.47 63 ALA B N 1
ATOM 1613 C CA . ALA B 1 66 ? 25.861 8.702 17.684 1.00 22.30 63 ALA B CA 1
ATOM 1614 C C . ALA B 1 66 ? 24.456 8.349 18.256 1.00 19.73 63 ALA B C 1
ATOM 1615 O O . ALA B 1 66 ? 23.640 7.667 17.620 1.00 17.72 63 ALA B O 1
ATOM 1617 N N . PRO B 1 67 ? 24.184 8.812 19.460 1.00 18.18 64 PRO B N 1
ATOM 1618 C CA . PRO B 1 67 ? 22.891 8.478 20.086 1.00 18.18 64 PRO B CA 1
ATOM 1619 C C . PRO B 1 67 ? 21.710 8.891 19.307 1.00 16.55 64 PRO B C 1
ATOM 1620 O O . PRO B 1 67 ? 21.758 9.878 18.635 1.00 18.68 64 PRO B O 1
ATOM 1624 N N . GLN B 1 68 ? 20.598 8.180 19.500 1.00 16.99 65 GLN B N 1
ATOM 1625 C CA . GLN B 1 68 ? 19.356 8.551 18.903 1.00 14.84 65 GLN B CA 1
ATOM 1626 C C . GLN B 1 68 ? 18.751 9.769 19.566 1.00 14.85 65 GLN B C 1
ATOM 1627 O O . GLN B 1 68 ? 18.002 10.536 18.943 1.00 14.27 65 GLN B O 1
ATOM 1633 N N . ALA B 1 69 ? 18.989 9.935 20.867 1.00 14.39 66 ALA B N 1
ATOM 1634 C CA . ALA B 1 69 ? 18.412 11.071 21.570 1.00 14.76 66 ALA B CA 1
ATOM 1635 C C . ALA B 1 69 ? 19.234 11.368 22.829 1.00 13.78 66 ALA B C 1
ATOM 1636 O O . ALA B 1 69 ? 19.758 10.460 23.422 1.00 13.62 66 ALA B O 1
ATOM 1638 N N . THR B 1 70 ? 19.384 12.650 23.136 1.00 12.78 67 THR B N 1
ATOM 1639 C CA . THR B 1 70 ? 20.067 13.100 24.314 1.00 13.92 67 THR B CA 1
ATOM 1640 C C . THR B 1 70 ? 19.186 14.148 25.045 1.00 13.55 67 THR B C 1
ATOM 1641 O O . THR B 1 70 ? 18.722 15.135 24.439 1.00 14.13 67 THR B O 1
ATOM 1645 N N . VAL B 1 71 ? 19.000 13.997 26.360 1.00 14.02 68 VAL B N 1
ATOM 1646 C CA . VAL B 1 71 ? 18.214 14.904 27.106 1.00 13.36 68 VAL B CA 1
ATOM 1647 C C . VAL B 1 71 ? 19.056 15.415 28.265 1.00 13.75 68 VAL B C 1
ATOM 1648 O O . VAL B 1 71 ? 19.657 14.634 29.006 1.00 13.42 68 VAL B O 1
ATOM 1660 N N . VAL B 1 73 ? 19.152 18.373 31.309 1.00 11.80 70 VAL B N 1
ATOM 1661 C CA . VAL B 1 73 ? 18.577 19.355 32.217 1.00 12.42 70 VAL B CA 1
ATOM 1662 C C . VAL B 1 73 ? 19.686 20.149 32.893 1.00 12.77 70 VAL B C 1
ATOM 1663 O O . VAL B 1 73 ? 20.537 19.554 33.568 1.00 12.33 70 VAL B O 1
ATOM 1667 N N . ARG B 1 74 ? 19.715 21.481 32.702 1.00 12.61 71 ARG B N 1
ATOM 1668 C CA . ARG B 1 74 ? 20.715 22.339 33.361 1.00 14.02 71 ARG B CA 1
ATOM 1669 C C . ARG B 1 74 ? 20.077 23.194 34.489 1.00 15.07 71 ARG B C 1
ATOM 1670 O O . ARG B 1 74 ? 18.988 23.809 34.285 1.00 14.54 71 ARG B O 1
ATOM 1678 N N . HIS B 1 75 ? 20.684 23.193 35.679 1.00 16.61 72 HIS B N 1
ATOM 1679 C CA . HIS B 1 75 ? 20.385 24.201 36.671 1.00 18.38 72 HIS B CA 1
ATOM 1680 C C . HIS B 1 75 ? 21.600 25.120 36.713 1.00 18.46 72 HIS B C 1
ATOM 16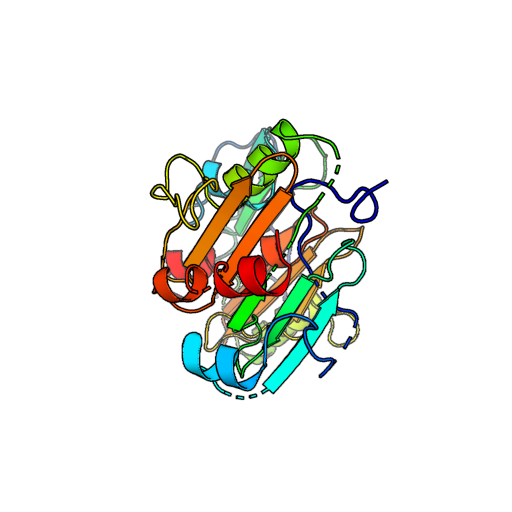81 O O . HIS B 1 75 ? 22.639 24.812 37.292 1.00 21.08 72 HIS B O 1
ATOM 1696 N N . PRO B 1 77 ? 23.686 28.887 37.535 1.00 23.32 74 PRO B N 1
ATOM 1697 C CA . PRO B 1 77 ? 23.730 29.898 38.630 1.00 25.02 74 PRO B CA 1
ATOM 1698 C C . PRO B 1 77 ? 22.917 31.140 38.354 1.00 24.10 74 PRO B C 1
ATOM 1699 O O . PRO B 1 77 ? 22.761 31.936 39.273 1.00 24.73 74 PRO B O 1
ATOM 1703 N N . SER B 1 78 ? 22.399 31.331 37.140 1.00 21.92 75 SER B N 1
ATOM 1704 C CA . SER B 1 78 ? 21.570 32.455 36.862 1.00 24.55 75 SER B CA 1
ATOM 1705 C C . SER B 1 78 ? 20.724 32.238 35.634 1.00 23.74 75 SER B C 1
ATOM 1706 O O . SER B 1 78 ? 21.009 31.361 34.805 1.00 21.94 75 SER B O 1
ATOM 1709 N N . GLU B 1 79 ? 19.699 33.056 35.502 1.00 23.48 76 GLU B N 1
ATOM 1710 C CA . GLU B 1 79 ? 18.872 33.003 34.306 1.00 24.23 76 GLU B CA 1
ATOM 1711 C C . GLU B 1 79 ? 19.682 33.328 33.045 1.00 23.75 76 GLU B C 1
ATOM 1712 O O . GLU B 1 79 ? 19.464 32.763 31.976 1.00 20.59 76 GLU B O 1
ATOM 1718 N N . GLU B 1 80 ? 20.603 34.275 33.165 1.00 25.26 77 GLU B N 1
ATOM 1719 C CA . GLU B 1 80 ? 21.397 34.661 32.004 1.00 24.92 77 GLU B CA 1
ATOM 1720 C C . GLU B 1 80 ? 22.185 33.482 31.518 1.00 20.43 77 GLU B C 1
ATOM 1721 O O . GLU B 1 80 ? 22.271 33.230 30.313 1.00 17.90 77 GLU B O 1
ATOM 1727 N N . GLU B 1 81 ? 22.706 32.724 32.458 1.00 19.86 78 GLU B N 1
ATOM 1728 C CA . GLU B 1 81 ? 23.476 31.529 32.075 1.00 20.45 78 GLU B CA 1
ATOM 1729 C C . GLU B 1 81 ? 22.594 30.384 31.515 1.00 18.65 78 GLU B C 1
ATOM 1730 O O . GLU B 1 81 ? 23.062 29.623 30.632 1.00 16.11 78 GLU B O 1
ATOM 1736 N N . ALA B 1 82 ? 21.327 30.297 31.948 1.00 16.70 79 ALA B N 1
ATOM 1737 C CA . ALA B 1 82 ? 20.404 29.321 31.260 1.00 15.55 79 ALA B CA 1
ATOM 1738 C C . ALA B 1 82 ? 20.069 29.756 29.851 1.00 15.07 79 ALA B C 1
ATOM 1739 O O . ALA B 1 82 ? 20.028 28.950 28.966 1.00 14.74 79 ALA B O 1
ATOM 1741 N N . ILE B 1 83 ? 19.910 31.047 29.633 1.00 15.08 80 ILE B N 1
ATOM 1742 C CA . ILE B 1 83 ? 19.684 31.554 28.307 1.00 15.71 80 ILE B CA 1
ATOM 1743 C C . ILE B 1 83 ? 20.900 31.239 27.471 1.00 16.23 80 ILE B C 1
ATOM 1744 O O . ILE B 1 83 ? 20.751 30.897 26.309 1.00 15.68 80 ILE B O 1
ATOM 1749 N N . ARG B 1 84 ? 22.094 31.349 28.062 1.00 16.11 81 ARG B N 1
ATOM 1750 C CA . ARG B 1 84 ? 23.306 31.047 27.314 1.00 16.62 81 ARG B CA 1
ATOM 1751 C C . ARG B 1 84 ? 23.314 29.597 26.830 1.00 16.33 81 ARG B C 1
ATOM 1752 O O . ARG B 1 84 ? 23.631 29.309 25.649 1.00 16.85 81 ARG B O 1
ATOM 1760 N N . VAL B 1 85 ? 22.897 28.678 27.708 1.00 15.70 82 VAL B N 1
ATOM 1761 C CA . VAL B 1 85 ? 22.762 27.286 27.294 1.00 14.39 82 VAL B CA 1
ATOM 1762 C C . VAL B 1 85 ? 21.843 27.155 26.066 1.00 14.73 82 VAL B C 1
ATOM 1763 O O . VAL B 1 85 ? 22.165 26.534 25.018 1.00 17.05 82 VAL B O 1
ATOM 1767 N N . VAL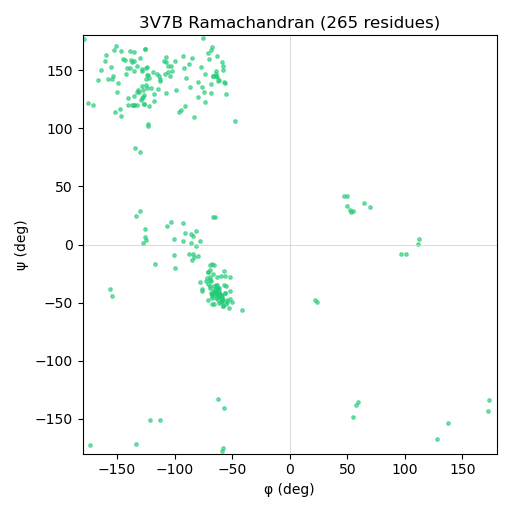 B 1 86 ? 20.662 27.745 26.167 1.00 15.13 83 VAL B N 1
ATOM 1768 C CA . VAL B 1 86 ? 19.684 27.661 25.056 1.00 15.70 83 VAL B CA 1
ATOM 1769 C C . VAL B 1 86 ? 20.180 28.245 23.758 1.00 16.94 83 VAL B C 1
ATOM 1770 O O . VAL B 1 86 ? 19.974 27.655 22.701 1.00 17.44 83 VAL B O 1
ATOM 1774 N N . ASP B 1 87 ? 20.809 29.426 23.823 1.00 17.98 84 ASP B N 1
ATOM 1775 C CA . ASP B 1 87 ? 21.304 30.076 22.633 1.00 19.73 84 ASP B CA 1
ATOM 1776 C C . ASP B 1 87 ? 22.506 29.308 22.017 1.00 19.93 84 ASP B C 1
ATOM 1777 O O . ASP B 1 87 ? 22.681 29.297 20.824 1.00 21.80 84 ASP B O 1
ATOM 1782 N N . TRP B 1 88 ? 23.258 28.592 22.838 1.00 18.39 85 TRP B N 1
ATOM 1783 C CA . TRP B 1 88 ? 24.293 27.735 22.314 1.00 18.40 85 TRP B CA 1
ATOM 1784 C C . TRP B 1 88 ? 23.760 26.528 21.601 1.00 17.91 85 TRP B C 1
ATOM 1785 O O . TRP B 1 88 ? 24.181 26.278 20.451 1.00 17.30 85 TRP B O 1
ATOM 1796 N N . ALA B 1 89 ? 22.807 25.817 22.223 1.00 16.17 86 ALA B N 1
ATOM 1797 C CA . ALA B 1 89 ? 22.114 24.663 21.609 1.00 15.92 86 ALA B CA 1
ATOM 1798 C C . ALA B 1 89 ? 21.279 25.009 20.376 1.00 18.04 86 ALA B C 1
ATOM 1799 O O . ALA B 1 89 ? 21.284 24.230 19.392 1.00 17.88 86 ALA B O 1
ATOM 1801 N N . ALA B 1 90 ? 20.575 26.161 20.439 1.00 17.26 87 ALA B N 1
ATOM 1802 C CA . ALA B 1 90 ? 19.605 26.548 19.439 1.00 19.22 87 ALA B CA 1
ATOM 1803 C C . ALA B 1 90 ? 19.891 27.979 19.000 1.00 19.15 87 ALA B C 1
ATOM 1804 O O . ALA B 1 90 ? 19.265 28.862 19.476 1.00 20.71 87 ALA B O 1
ATOM 1806 N N . PRO B 1 91 ? 20.889 28.194 18.117 1.00 20.85 88 PRO B N 1
ATOM 1807 C CA . PRO B 1 91 ? 21.355 29.546 17.797 1.00 22.37 88 PRO B CA 1
ATOM 1808 C C . PRO B 1 91 ? 20.236 30.457 17.284 1.00 22.19 88 PRO B C 1
ATOM 1809 O O . PRO B 1 91 ? 19.364 30.010 16.515 1.00 19.61 88 PRO B O 1
ATOM 1813 N N . ILE B 1 92 ? 20.269 31.713 17.748 1.00 23.11 89 ILE B N 1
ATOM 1814 C CA . ILE B 1 92 ? 19.264 32.718 17.395 1.00 23.47 89 ILE B CA 1
ATOM 1815 C C . ILE B 1 92 ? 19.041 32.854 15.879 1.00 24.69 89 ILE B C 1
ATOM 1816 O O . ILE B 1 92 ? 17.920 32.964 15.395 1.00 25.17 89 ILE B O 1
ATOM 1821 N N . ASP B 1 93 ? 20.098 32.800 15.095 1.00 26.41 90 ASP B N 1
ATOM 1822 C CA . ASP B 1 93 ? 19.919 33.039 13.655 1.00 30.25 90 ASP B CA 1
ATOM 1823 C C . ASP B 1 93 ? 19.574 31.865 12.774 1.00 29.77 90 ASP B C 1
ATOM 1824 O O . ASP B 1 93 ? 19.297 32.076 11.578 1.00 35.29 90 ASP B O 1
ATOM 1829 N N . THR B 1 94 ? 19.613 30.654 13.322 1.00 31.35 91 THR B N 1
ATOM 1830 C CA . THR B 1 94 ? 19.339 29.442 12.538 1.00 31.05 91 THR B CA 1
ATOM 1831 C C . THR B 1 94 ? 18.252 28.544 13.109 1.00 28.27 91 THR B C 1
ATOM 1832 O O . THR B 1 94 ? 18.083 27.445 12.655 1.00 28.38 91 THR B O 1
ATOM 1836 N N . THR B 1 95 ? 17.472 29.021 14.072 1.00 27.13 92 THR B N 1
ATOM 1837 C CA . THR B 1 95 ? 16.437 28.196 14.719 1.00 25.30 92 THR B CA 1
ATOM 1838 C C . THR B 1 95 ? 15.191 29.047 14.805 1.00 25.42 92 THR B C 1
ATOM 1839 O O . THR B 1 95 ? 15.291 30.287 14.713 1.00 24.43 92 THR B O 1
ATOM 1843 N N . GLU B 1 96 ? 14.027 28.412 14.932 1.00 24.37 93 GLU B N 1
ATOM 1844 C CA . GLU B 1 96 ? 12.778 29.112 15.173 1.00 25.51 93 GLU B CA 1
ATOM 1845 C C . GLU B 1 96 ? 12.408 29.066 16.658 1.00 24.75 93 GLU B C 1
ATOM 1846 O O . GLU B 1 96 ? 12.925 28.220 17.398 1.00 23.53 93 GLU B O 1
ATOM 1852 N N . PRO B 1 97 ? 11.576 29.995 17.131 1.00 23.20 94 PRO B N 1
ATOM 1853 C CA . PRO B 1 97 ? 11.185 30.019 18.524 1.00 23.01 94 PRO B CA 1
ATOM 1854 C C . PRO B 1 97 ? 10.507 28.725 19.019 1.00 22.92 94 PRO B C 1
ATOM 1855 O O . PRO B 1 97 ? 9.797 28.062 18.290 1.00 21.07 94 PRO B O 1
ATOM 1859 N N . ALA B 1 98 ? 10.690 28.447 20.299 1.00 21.00 95 ALA B N 1
ATOM 1860 C CA . ALA B 1 98 ? 10.090 27.309 20.970 1.00 23.04 95 ALA B CA 1
ATOM 1861 C C . ALA B 1 98 ? 9.588 27.925 22.254 1.00 23.02 95 ALA B C 1
ATOM 1862 O O . ALA B 1 98 ? 10.350 28.601 22.941 1.00 24.38 95 ALA B O 1
ATOM 1864 N N . GLU B 1 99 ? 8.290 27.847 22.489 1.00 27.09 96 GLU B N 1
ATOM 1865 C CA . GLU B 1 99 ? 7.681 28.559 23.617 1.00 28.83 96 GLU B CA 1
ATOM 1866 C C . GLU B 1 99 ? 6.751 27.617 24.370 1.00 27.74 96 GLU B C 1
ATOM 1867 O O . GLU B 1 99 ? 5.818 28.047 25.006 1.00 29.73 96 GLU B O 1
ATOM 1873 N N . GLU B 1 100 ? 7.015 26.342 24.261 1.00 27.68 97 GLU B N 1
ATOM 1874 C CA . GLU B 1 100 ? 6.322 25.325 25.015 1.00 28.44 97 GLU B CA 1
ATOM 1875 C C . GLU B 1 100 ? 7.289 24.460 25.839 1.00 26.36 97 GLU B C 1
ATOM 1876 O O . GLU B 1 100 ? 8.440 24.177 25.412 1.00 22.42 97 GLU B O 1
ATOM 1882 N N . PRO B 1 101 ? 6.826 24.018 27.033 1.00 23.62 98 PRO B N 1
ATOM 1883 C CA . PRO B 1 101 ? 5.472 24.308 27.565 1.00 26.06 98 PRO B CA 1
ATOM 1884 C C . PRO B 1 101 ? 5.316 25.737 28.100 1.00 27.22 98 PRO B C 1
ATOM 1885 O O . PRO B 1 101 ? 6.262 26.521 28.057 1.00 25.86 98 PRO B O 1
ATOM 1889 N N . ASP B 1 102 ? 4.128 26.105 28.551 1.00 29.03 99 ASP B N 1
ATOM 1890 C CA . ASP B 1 102 ? 3.862 27.486 28.940 1.00 31.61 99 ASP B CA 1
ATOM 1891 C C . ASP B 1 102 ? 4.839 27.992 29.979 1.00 30.34 99 ASP B C 1
ATOM 1892 O O . ASP B 1 102 ? 5.112 27.315 30.977 1.00 32.07 99 ASP B O 1
ATOM 1897 N N . GLY B 1 103 ? 5.429 29.162 29.706 1.00 27.19 100 GLY B N 1
ATOM 1898 C CA . GLY B 1 103 ? 6.422 29.769 30.567 1.00 26.64 100 GLY B CA 1
ATOM 1899 C C . GLY B 1 103 ? 7.875 29.490 30.150 1.00 24.01 100 GLY B C 1
ATOM 1900 O O . GLY B 1 103 ? 8.770 30.093 30.705 1.00 26.08 100 GLY B O 1
ATOM 1901 N N . TRP B 1 104 ? 8.110 28.603 29.170 1.00 22.67 101 TRP B N 1
ATOM 1902 C CA . TRP B 1 104 ? 9.446 28.281 28.702 1.00 19.72 101 TRP B CA 1
ATOM 1903 C C . TRP B 1 104 ? 9.693 28.980 27.376 1.00 21.39 101 TRP B C 1
ATOM 1904 O O . TRP B 1 104 ? 8.763 29.180 26.600 1.00 21.52 101 TRP B O 1
ATOM 1915 N N . SER B 1 105 ? 10.960 29.249 27.081 1.00 19.87 102 SER B N 1
ATOM 1916 C CA . SER B 1 105 ? 11.362 29.990 25.913 1.00 20.52 102 SER B CA 1
ATOM 1917 C C . SER B 1 105 ? 12.722 29.573 25.359 1.00 17.96 102 SER B C 1
ATOM 1918 O O . SER B 1 105 ? 13.652 29.377 26.107 1.00 18.15 102 SER B O 1
ATOM 1921 N N . GLY B 1 106 ? 12.805 29.490 24.040 1.00 18.40 103 GLY B N 1
ATOM 1922 C CA . GLY B 1 106 ? 13.980 29.004 23.350 1.00 17.95 103 GLY B CA 1
ATOM 1923 C C . GLY B 1 106 ? 13.787 28.815 21.878 1.00 19.17 103 GLY B C 1
ATOM 1924 O O . GLY B 1 106 ? 13.147 29.645 21.214 1.00 19.39 103 GLY B O 1
ATOM 1925 N N . GLY B 1 107 ? 14.416 27.764 21.365 1.00 19.31 104 GLY B N 1
ATOM 1926 C CA . GLY B 1 107 ? 14.557 27.552 19.968 1.00 20.29 104 GLY B CA 1
ATOM 1927 C C . GLY B 1 107 ? 14.450 26.075 19.579 1.00 20.31 104 GLY B C 1
ATOM 1928 O O . GLY B 1 107 ? 14.678 25.190 20.387 1.00 18.55 104 GLY B O 1
ATOM 1929 N N . ARG B 1 108 ? 14.134 25.840 18.328 1.00 20.95 105 ARG B N 1
ATOM 1930 C CA A ARG B 1 108 ? 14.061 24.481 17.803 0.60 22.17 105 ARG B CA 1
ATOM 1931 C CA B ARG B 1 108 ? 14.023 24.488 17.790 0.40 21.08 105 ARG B CA 1
ATOM 1932 C C . ARG B 1 108 ? 14.436 24.545 16.326 1.00 22.46 105 ARG B C 1
ATOM 1933 O O . ARG B 1 108 ? 14.313 25.600 15.700 1.00 20.73 105 ARG B O 1
ATOM 1948 N N . ALA B 1 109 ? 14.925 23.426 15.811 1.00 22.79 106 ALA B N 1
ATOM 1949 C CA . ALA B 1 109 ? 15.249 23.267 14.395 1.00 24.14 106 ALA B CA 1
ATOM 1950 C C . ALA B 1 109 ? 15.510 21.793 14.071 1.00 27.76 106 ALA B C 1
ATOM 1951 O O . ALA B 1 109 ? 15.703 20.985 14.975 1.00 22.21 106 ALA B O 1
ATOM 1953 N N A GLY B 1 110 ? 15.435 21.503 12.786 0.50 28.18 107 GLY B N 1
ATOM 1954 N N B GLY B 1 110 ? 15.607 21.447 12.774 0.50 28.73 107 GLY B N 1
ATOM 1955 C CA A GLY B 1 110 ? 15.977 20.301 12.203 0.50 31.64 107 GLY B CA 1
ATOM 1956 C CA B GLY B 1 110 ? 15.808 20.029 12.303 0.50 32.55 107 GLY B CA 1
ATOM 1957 C C A GLY B 1 110 ? 16.939 20.650 11.071 0.50 34.47 107 GLY B C 1
ATOM 1958 C C B GLY B 1 110 ? 16.457 19.664 10.932 0.50 36.05 107 GLY B C 1
ATOM 1959 O O A GLY B 1 110 ? 16.914 21.755 10.520 0.50 31.75 107 GLY B O 1
ATOM 1960 O O B GLY B 1 110 ? 15.783 19.146 10.043 0.50 36.36 107 GLY B O 1
ATOM 1961 N N A HIS B 1 111 ? 17.824 19.695 10.792 0.50 37.71 108 HIS B N 1
ATOM 1962 N N B HIS B 1 111 ? 17.784 19.874 10.809 0.50 39.09 108 HIS B N 1
ATOM 1963 C CA . HIS B 1 111 ? 18.600 19.640 9.575 1.00 40.83 108 HIS B CA 1
ATOM 1964 C C . HIS B 1 111 ? 19.066 18.195 9.336 1.00 46.50 108 HIS B C 1
ATOM 1965 O O . HIS B 1 111 ? 18.455 17.236 9.869 1.00 47.88 108 HIS B O 1
ATOM 1972 N N . GLU B 1 112 ? 20.097 18.014 8.487 1.00 48.88 109 GLU B N 1
ATOM 1973 C CA . GLU B 1 112 ? 20.580 16.659 8.081 1.00 50.04 109 GLU B CA 1
ATOM 1974 C C . GLU B 1 112 ? 20.880 15.782 9.301 1.00 42.74 109 GLU B C 1
ATOM 1975 O O . GLU B 1 112 ? 20.359 14.647 9.436 1.00 37.09 109 GLU B O 1
ATOM 1981 N N . GLU B 1 113 ? 21.736 16.328 10.168 1.00 43.11 110 GLU B N 1
ATOM 1982 C CA . GLU B 1 113 ? 22.311 15.574 11.288 1.00 46.24 110 GLU B CA 1
ATOM 1983 C C . GLU B 1 113 ? 21.353 15.403 12.467 1.00 40.03 110 GLU B C 1
ATOM 1984 O O . GLU B 1 113 ? 21.748 14.830 13.492 1.00 42.87 110 GLU B O 1
ATOM 1990 N N . GLY B 1 114 ? 20.107 15.883 12.352 1.00 30.55 111 GLY B N 1
ATOM 1991 C CA . GLY B 1 114 ? 19.168 15.758 13.453 1.00 25.31 111 GLY B CA 1
ATOM 1992 C C . GLY B 1 114 ? 18.293 16.972 13.784 1.00 22.89 111 GLY B C 1
ATOM 1993 O O . GLY B 1 114 ? 18.031 17.802 12.926 1.00 22.99 111 GLY B O 1
ATOM 1994 N N . ALA B 1 115 ? 17.862 17.061 15.046 1.00 17.98 112 ALA B N 1
ATOM 1995 C CA . ALA B 1 115 ? 16.962 18.086 15.471 1.00 17.51 112 ALA B CA 1
ATOM 1996 C C . ALA B 1 115 ? 17.334 18.465 16.881 1.00 16.99 112 ALA B C 1
ATOM 1997 O O . ALA B 1 115 ? 17.958 17.700 17.637 1.00 18.48 112 ALA B O 1
ATOM 1999 N N . VAL B 1 116 ? 16.887 19.652 17.245 1.00 16.50 113 VAL B N 1
ATOM 2000 C CA . VAL B 1 116 ? 17.114 20.156 18.607 1.00 15.26 113 VAL B CA 1
ATOM 2001 C C . VAL B 1 116 ? 15.900 20.928 19.092 1.00 15.48 113 VAL B C 1
ATOM 2002 O O . VAL B 1 116 ? 15.213 21.609 18.321 1.00 17.46 113 VAL B O 1
ATOM 2006 N N . TYR B 1 117 ? 15.646 20.850 20.399 1.00 16.33 114 TYR B N 1
ATOM 2007 C CA . TYR B 1 117 ? 14.641 21.641 21.024 1.00 15.26 114 TYR B CA 1
ATOM 2008 C C . TYR B 1 117 ? 15.262 22.060 22.377 1.00 15.34 114 TYR B C 1
ATOM 2009 O O . TYR B 1 117 ? 15.541 21.205 23.208 1.00 14.06 114 TYR B O 1
ATOM 2018 N N . ALA B 1 118 ? 15.396 23.371 22.595 1.00 14.33 115 ALA B N 1
ATOM 2019 C CA . ALA B 1 118 ? 16.053 23.955 23.725 1.00 13.73 115 ALA B CA 1
ATOM 2020 C C . ALA B 1 118 ? 15.259 25.093 24.310 1.00 14.34 115 ALA B C 1
ATOM 2021 O O . ALA B 1 118 ? 15.020 26.105 23.660 1.00 14.77 115 ALA B O 1
ATOM 2023 N N . VAL B 1 119 ? 14.879 24.947 25.583 1.00 14.05 116 VAL B N 1
ATOM 2024 C CA . VAL B 1 119 ? 14.099 25.961 26.209 1.00 14.90 116 VAL B CA 1
ATOM 2025 C C . VAL B 1 119 ? 14.555 26.258 27.594 1.00 14.72 116 VAL B C 1
ATOM 2026 O O . VAL B 1 119 ? 15.106 25.434 28.283 1.00 15.92 116 VAL B O 1
ATOM 2030 N N . GLN B 1 120 ? 14.226 27.454 28.046 1.00 15.66 117 GLN B N 1
ATOM 2031 C CA . GLN B 1 120 ? 14.642 27.943 29.331 1.00 15.60 117 GLN B CA 1
ATOM 2032 C C . GLN B 1 120 ? 13.502 28.632 30.127 1.00 16.67 117 GLN B C 1
ATOM 2033 O O . GLN B 1 120 ? 12.613 29.228 29.548 1.00 14.77 117 GLN B O 1
ATOM 2039 N N . LYS B 1 121 ? 13.561 28.548 31.465 1.00 15.18 118 LYS B N 1
ATOM 2040 C CA . LYS B 1 121 ? 12.626 29.173 32.362 1.00 17.31 118 LYS B CA 1
ATOM 2041 C C . LYS B 1 121 ? 13.373 29.456 33.655 1.00 17.22 118 LYS B C 1
ATOM 2042 O O . LYS B 1 121 ? 13.923 28.539 34.294 1.00 17.86 118 LYS B O 1
ATOM 2048 N N . GLY B 1 122 ? 13.541 30.728 33.965 1.00 18.06 119 GLY B N 1
ATOM 2049 C CA . GLY B 1 122 ? 14.451 31.105 35.062 1.00 19.21 119 GLY B CA 1
ATOM 2050 C C . GLY B 1 122 ? 15.861 30.567 34.809 1.00 17.86 119 GLY B C 1
ATOM 2051 O O . GLY B 1 122 ? 16.323 30.569 33.653 1.00 17.80 119 GLY B O 1
ATOM 2052 N N . PRO B 1 123 ? 16.525 30.030 35.862 1.00 18.22 120 PRO B N 1
ATOM 2053 C CA . PRO B 1 123 ? 17.856 29.498 35.797 1.00 17.85 120 PRO B CA 1
ATOM 2054 C C . PRO B 1 123 ? 17.932 28.053 35.257 1.00 17.07 120 PRO B C 1
ATOM 2055 O O . PRO B 1 123 ? 18.988 27.497 35.307 1.00 18.18 120 PRO B O 1
ATOM 2059 N N . VAL B 1 124 ? 16.856 27.505 34.696 1.00 15.45 121 VAL B N 1
ATOM 2060 C CA . VAL B 1 124 ? 16.816 26.123 34.310 1.00 14.47 121 VAL B CA 1
ATOM 2061 C C . VAL B 1 124 ? 16.711 26.079 32.795 1.00 14.09 121 VAL B C 1
ATOM 2062 O O . VAL B 1 124 ? 15.955 26.818 32.198 1.00 14.26 121 VAL B O 1
ATOM 2066 N N . ALA B 1 125 ? 17.517 25.228 32.187 1.00 12.78 122 ALA B N 1
ATOM 2067 C CA . ALA B 1 125 ? 17.399 24.982 30.770 1.00 12.82 122 ALA B CA 1
ATOM 2068 C C . ALA B 1 125 ? 17.187 23.472 30.490 1.00 12.89 122 ALA B C 1
ATOM 2069 O O . ALA B 1 125 ? 17.729 22.611 31.167 1.00 13.63 122 ALA B O 1
ATOM 2071 N N . VAL B 1 126 ? 16.411 23.171 29.458 1.00 13.30 123 VAL B N 1
ATOM 2072 C CA . VAL B 1 126 ? 16.218 21.799 29.026 1.00 12.57 123 VAL B CA 1
ATOM 2073 C C . VAL B 1 126 ? 16.547 21.754 27.542 1.00 13.65 123 VAL B C 1
ATOM 2074 O O . VAL B 1 126 ? 15.966 22.499 26.808 1.00 13.07 123 VAL B O 1
ATOM 2078 N N . VAL B 1 127 ? 17.409 20.823 27.173 1.00 11.88 124 VAL B N 1
ATOM 2079 C CA . VAL B 1 127 ? 17.873 20.652 25.840 1.00 13.17 124 VAL B CA 1
ATOM 2080 C C . VAL B 1 127 ? 17.692 19.189 25.469 1.00 13.03 124 VAL B C 1
ATOM 2081 O O . VAL B 1 127 ? 18.108 18.339 26.202 1.00 13.11 124 VAL B O 1
ATOM 2085 N N . VAL B 1 128 ? 16.981 18.972 24.386 1.00 13.85 125 VAL B N 1
ATOM 2086 C CA . VAL B 1 128 ? 16.864 17.689 23.755 1.00 14.02 125 VAL B CA 1
ATOM 2087 C C . VAL B 1 128 ? 17.434 17.720 22.335 1.00 15.02 125 VAL B C 1
ATOM 2088 O O . VAL B 1 128 ? 17.014 18.497 21.437 1.00 15.63 125 VAL B O 1
ATOM 2092 N N . TRP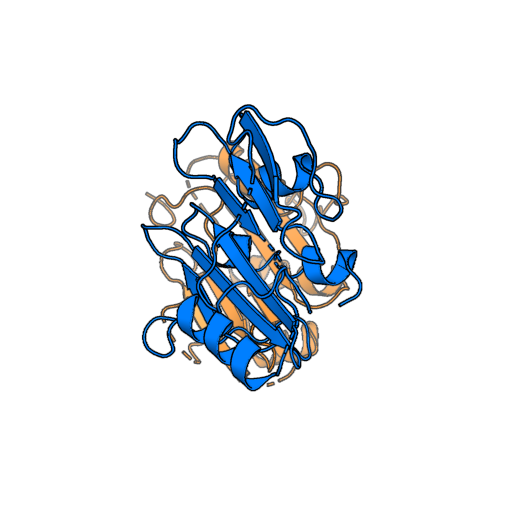 B 1 129 ? 18.388 16.841 22.111 1.00 14.87 126 TRP B N 1
ATOM 2093 C CA . TRP B 1 129 ? 18.810 16.536 20.742 1.00 14.39 126 TRP B CA 1
ATOM 2094 C C . TRP B 1 129 ? 18.291 15.228 20.278 1.00 14.04 126 TRP B C 1
ATOM 2095 O O . TRP B 1 129 ? 18.260 14.286 20.982 1.00 12.18 126 TRP B O 1
ATOM 2106 N N . SER B 1 130 ? 17.966 15.119 18.993 1.00 13.79 127 SER B N 1
ATOM 2107 C CA . SER B 1 130 ? 17.542 13.873 18.407 1.00 14.84 127 SER B CA 1
ATOM 2108 C C . SER B 1 130 ? 18.293 13.668 17.111 1.00 14.62 127 SER B C 1
ATOM 2109 O O . SER B 1 130 ? 18.733 14.652 16.510 1.00 16.13 127 SER B O 1
ATOM 2112 N N . ASN B 1 131 ? 18.464 12.414 16.710 1.00 15.34 128 ASN B N 1
ATOM 2113 C CA . ASN B 1 131 ? 19.101 12.094 15.397 1.00 16.76 128 ASN B CA 1
ATOM 2114 C C . ASN B 1 131 ? 18.074 12.103 14.272 1.00 17.88 128 ASN B C 1
ATOM 2115 O O . ASN B 1 131 ? 18.415 11.808 13.146 1.00 20.11 128 ASN B O 1
ATOM 2120 N N . GLN B 1 132 ? 16.828 12.404 14.598 1.00 21.16 129 GLN B N 1
ATOM 2121 C CA . GLN B 1 132 ? 15.719 12.481 13.630 1.00 20.66 129 GLN B CA 1
ATOM 2122 C C . GLN B 1 132 ? 15.585 13.904 13.131 1.00 23.68 129 GLN B C 1
ATOM 2123 O O . GLN B 1 132 ? 15.955 14.864 13.820 1.00 23.31 129 GLN B O 1
ATOM 2129 N N . GLN B 1 133 ? 15.090 14.077 11.921 1.00 23.38 130 GLN B N 1
ATOM 2130 C CA A GLN B 1 133 ? 14.962 15.425 11.374 0.60 24.89 130 GLN B CA 1
ATOM 2131 C CA B GLN B 1 133 ? 14.927 15.407 11.305 0.40 24.51 130 GLN B CA 1
ATOM 2132 C C . GLN B 1 133 ? 13.749 16.234 11.885 1.00 24.77 130 GLN B C 1
ATOM 2133 O O . GLN B 1 133 ? 13.731 17.456 11.792 1.00 24.70 130 GLN B O 1
ATOM 2144 N N . GLN B 1 134 ? 12.798 15.563 12.497 1.00 23.00 131 GLN B N 1
ATOM 2145 C CA . GLN B 1 134 ? 11.567 16.195 13.022 1.00 26.15 131 GLN B CA 1
ATOM 2146 C C . GLN B 1 134 ? 11.774 16.795 14.392 1.00 24.03 131 GLN B C 1
ATOM 2147 O O . GLN B 1 134 ? 11.908 16.057 15.374 1.00 22.69 131 GLN B O 1
ATOM 2153 N N . SER B 1 135 ? 11.771 18.127 14.498 1.00 24.27 132 SER B N 1
ATOM 2154 C CA . SER B 1 135 ? 12.016 18.753 15.829 1.00 23.84 132 SER B CA 1
ATOM 2155 C C . SER B 1 135 ? 10.830 18.474 16.733 1.00 21.73 132 SER B C 1
ATOM 2156 O O . SER B 1 135 ? 10.928 18.623 17.939 1.00 19.96 132 SER B O 1
ATOM 2159 N N . LEU B 1 136 ? 9.691 18.089 16.149 1.00 21.92 133 LEU B N 1
ATOM 2160 C CA . LEU B 1 136 ? 8.540 17.731 16.968 1.00 20.80 133 LEU B CA 1
ATOM 2161 C C . LEU B 1 136 ? 8.839 16.601 17.957 1.00 18.50 133 LEU B C 1
ATOM 2162 O O . LEU B 1 136 ? 8.325 16.587 19.073 1.00 18.21 133 LEU B O 1
ATOM 2167 N N . LYS B 1 137 ? 9.679 15.655 17.547 1.00 17.96 134 LYS B N 1
ATOM 2168 C CA . LYS B 1 137 ? 10.086 14.568 18.398 1.00 16.88 134 LYS B CA 1
ATOM 2169 C C . LYS B 1 137 ? 10.869 15.090 19.601 1.00 16.52 134 LYS B C 1
ATOM 2170 O O . LYS B 1 137 ? 10.616 14.663 20.720 1.00 15.48 134 LYS B O 1
ATOM 2176 N N . ALA B 1 138 ? 11.818 16.000 19.369 1.00 16.47 135 ALA B N 1
ATOM 2177 C CA . ALA B 1 138 ? 12.596 16.654 20.459 1.00 15.56 135 ALA B CA 1
ATOM 2178 C C . ALA B 1 138 ? 11.678 17.441 21.457 1.00 15.11 135 ALA B C 1
ATOM 2179 O O . ALA B 1 138 ? 11.895 17.432 22.723 1.00 13.79 135 ALA B O 1
ATOM 2181 N N . GLU B 1 139 ? 10.721 18.179 20.883 1.00 15.63 136 GLU B N 1
ATOM 2182 C CA . GLU B 1 139 ? 9.671 18.908 21.572 1.00 16.10 136 GLU B CA 1
ATOM 2183 C C . GLU B 1 139 ? 8.885 18.021 22.499 1.00 14.91 136 GLU B C 1
ATOM 2184 O O . GLU B 1 139 ? 8.806 18.348 23.663 1.00 14.67 136 GLU B O 1
ATOM 2190 N N . LEU B 1 140 ? 8.434 16.863 22.017 1.00 14.40 137 LEU B N 1
ATOM 2191 C CA . LEU B 1 140 ? 7.581 15.968 22.811 1.00 15.49 137 LEU B CA 1
ATOM 2192 C C . LEU B 1 140 ? 8.399 15.413 23.987 1.00 14.07 137 LEU B C 1
ATOM 2193 O O . LEU B 1 140 ? 7.922 15.341 25.123 1.00 13.68 137 LEU B O 1
ATOM 2206 N N . ALA B 1 142 ? 11.114 16.887 25.335 1.00 13.81 139 ALA B N 1
ATOM 2207 C CA . ALA B 1 142 ? 11.390 17.958 26.259 1.00 14.24 139 ALA B CA 1
ATOM 2208 C C . ALA B 1 142 ? 10.199 18.167 27.137 1.00 13.97 139 ALA B C 1
ATOM 2209 O O . ALA B 1 142 ? 10.302 18.245 28.375 1.00 13.75 139 ALA B O 1
ATOM 2211 N N . LYS B 1 143 ? 9.025 18.271 26.495 1.00 14.93 140 LYS B N 1
ATOM 2212 C CA . LYS B 1 143 ? 7.780 18.466 27.289 1.00 16.07 140 LYS B CA 1
ATOM 2213 C C . LYS B 1 143 ? 7.556 17.383 28.326 1.00 15.06 140 LYS B C 1
ATOM 2214 O O . LYS B 1 143 ? 7.154 17.674 29.452 1.00 13.98 140 LYS B O 1
ATOM 2220 N N . GLU B 1 144 ? 7.816 16.134 27.932 1.00 14.51 141 GLU B N 1
ATOM 2221 C CA . GLU B 1 144 ? 7.612 15.017 28.845 1.00 14.64 141 GLU B CA 1
ATOM 2222 C C . GLU B 1 144 ? 8.587 15.030 30.018 1.00 13.51 141 GLU B C 1
ATOM 2223 O O . GLU B 1 144 ? 8.187 14.806 31.192 1.00 13.38 141 GLU B O 1
ATOM 2229 N N . ALA B 1 145 ? 9.854 15.330 29.750 1.00 13.14 142 ALA B N 1
ATOM 2230 C CA . ALA B 1 145 ? 10.852 15.472 30.810 1.00 12.83 142 ALA B CA 1
ATOM 2231 C C . ALA B 1 145 ? 10.396 16.558 31.801 1.00 12.94 142 ALA B C 1
ATOM 2232 O O . ALA B 1 145 ? 10.479 16.328 32.985 1.00 14.18 142 ALA B O 1
ATOM 2234 N N . ILE B 1 146 ? 10.078 17.743 31.311 1.00 12.64 143 ILE B N 1
ATOM 2235 C CA . ILE B 1 146 ? 9.672 18.848 32.155 1.00 13.20 143 ILE B CA 1
ATOM 2236 C C . ILE B 1 146 ? 8.500 18.449 33.060 1.00 13.43 143 ILE B C 1
ATOM 2237 O O . ILE B 1 146 ? 8.548 18.718 34.307 1.00 13.76 143 ILE B O 1
ATOM 2242 N N . ALA B 1 147 ? 7.481 17.821 32.488 1.00 14.36 144 ALA B N 1
ATOM 2243 C CA . ALA B 1 147 ? 6.315 17.299 33.255 1.00 14.47 144 ALA B CA 1
ATOM 2244 C C . ALA B 1 147 ? 6.732 16.281 34.297 1.00 16.12 144 ALA B C 1
ATOM 2245 O O . ALA B 1 147 ? 6.378 16.395 35.511 1.00 16.96 144 ALA B O 1
ATOM 2247 N N . ARG B 1 148 ? 7.528 15.290 33.898 1.00 16.84 145 ARG B N 1
ATOM 2248 C CA . ARG B 1 148 ? 7.911 14.252 34.867 1.00 18.06 145 ARG B CA 1
ATOM 2249 C C . ARG B 1 148 ? 8.746 14.768 36.038 1.00 18.81 145 ARG B C 1
ATOM 2250 O O . ARG B 1 148 ? 8.596 14.366 37.144 1.00 18.23 145 ARG B O 1
ATOM 2258 N N . LEU B 1 149 ? 9.594 15.744 35.774 1.00 17.39 146 LEU B N 1
ATOM 2259 C CA . LEU B 1 149 ? 10.392 16.385 36.768 1.00 16.76 146 LEU B CA 1
ATOM 2260 C C . LEU B 1 149 ? 9.728 17.496 37.554 1.00 19.87 146 LEU B C 1
ATOM 2261 O O . LEU B 1 149 ? 10.293 17.962 38.522 1.00 17.52 146 LEU B O 1
ATOM 2266 N N . GLY B 1 150 ? 8.546 17.956 37.134 1.00 20.32 147 GLY B N 1
ATOM 2267 C CA . GLY B 1 150 ? 7.864 19.036 37.812 1.00 20.85 147 GLY B CA 1
ATOM 2268 C C . GLY B 1 150 ? 8.617 20.342 37.746 1.00 22.86 147 GLY B C 1
ATOM 2269 O O . GLY B 1 150 ? 8.570 21.117 38.684 1.00 22.22 147 GLY B O 1
ATOM 2270 N N . LEU B 1 151 ? 9.285 20.600 36.621 1.00 22.08 148 LEU B N 1
ATOM 2271 C CA . LEU B 1 151 ? 10.001 21.835 36.418 1.00 23.56 148 LEU B CA 1
ATOM 2272 C C . LEU B 1 151 ? 9.081 22.954 35.973 1.00 27.43 148 LEU B C 1
ATOM 2273 O O . LEU B 1 151 ? 9.470 24.151 36.066 1.00 30.90 148 LEU B O 1
#

Solvent-accessible surface area: 14221 Å² total

InterPro domains:
  IPR016123 Mog1/PsbP, alpha/beta/alpha sandwich [SSF55724] (2-148)
  IPR018567 Domain of unknown function DUF2020 [PF09449] (7-148)

B-factor: mean 22.54, std 9.21, range [10.03, 75.06]